Protein AF-A0A5N6UI86-F1 (afdb_monomer)

Sequence (252 aa):
MSVTIHSKGIGIGRLIPRVIYYETEDSNVANKACTFNWPGIDCKFNFFLYELYNFHVELEVYGPKSWKIATREYSRSFTRAQCSMSRVLMENIHFNLECLKEQGPRVQFMTSPRELKYTIGGNRYRTRVEGAAIVGPRAQYLPIISFTGTWNEFLMETYCTMLGQLTRNLSILQTGFEDQEVFIVGFHRPYLHITHRYFPEGLITRAFSLKFTPGYNLCFKEDWLEVICVLSRLLRYIISGKVKVGAVQVNM

pLDDT: mean 73.05, std 16.67, range [31.28, 93.56]

Nearest PDB structures (foldseek):
  6zb4-assembly1_A  TM=5.845E-01  e=7.276E+00  Severe acute respiratory syndrome coronavirus 2
  8h16-assembly1_A  TM=2.947E-01  e=3.576E+00  Severe acute respiratory syndrome coronavirus

Solvent-accessible surface area (backbone atoms only — not comparable to full-atom values): 14364 Å² total; per-residue (Å²): 138,89,75,66,76,47,79,46,74,46,67,63,87,79,70,54,74,84,70,91,64,90,66,52,88,64,53,62,45,61,46,73,78,70,45,74,58,63,82,54,100,39,74,67,53,54,47,39,54,51,51,53,51,51,50,51,54,51,53,64,74,53,42,89,72,50,68,83,67,60,54,75,73,72,49,42,62,57,26,49,49,50,20,46,42,53,39,49,53,53,48,54,50,56,67,68,49,71,93,56,79,87,83,36,52,66,73,44,72,41,65,66,69,43,80,31,63,34,70,59,96,88,44,80,47,76,31,78,39,43,15,28,36,27,36,73,59,82,89,73,65,29,62,64,30,41,24,40,49,61,47,88,72,30,72,60,53,53,48,42,44,45,47,17,46,48,43,52,25,52,71,64,52,81,57,75,68,63,55,36,48,43,38,39,40,36,35,46,81,77,21,41,35,50,34,53,46,81,37,55,52,91,52,88,63,91,69,48,73,50,42,30,42,84,50,28,42,68,89,39,70,67,38,35,55,52,50,53,35,51,52,47,46,49,50,52,31,51,36,67,51,80,41,46,29,37,44,49,63,73,54,104

Radius of gyration: 17.88 Å; Cα contacts (8 Å, |Δi|>4): 404; chains: 1; bounding box: 41×45×45 Å

Foldseek 3Di:
DDADEAEDADDLPVFFDFDDDPDDVCVLQVNPVLCPQPPPPDPLVVVLVVLLVVLLVVLVVCDPPNVVPDDPVNCVVVFLSFLSSVQSLLVVLLVSPVPQVPQFFDKDKDQPKDKQWADDPNDIDIAIFRIATAGDDPVLGQGPETETEECPVHSVNVVRVQRSNQRSLQVLQVDHQAKAKYWYWTDHRQWIKIWIDIDHGPDPDSHYYIYMHPTARCVDPVSVSVVSSSSSSVSVSNRVLVHRGSRRVVRD

Mean predicted aligned error: 10.69 Å

Structure (mmCIF, N/CA/C/O backbone):
data_AF-A0A5N6UI86-F1
#
_entry.id   AF-A0A5N6UI86-F1
#
loop_
_atom_site.group_PDB
_atom_site.id
_atom_site.type_symbol
_atom_site.label_atom_id
_atom_site.label_alt_id
_atom_site.label_comp_id
_atom_site.label_asym_id
_atom_site.label_entity_id
_atom_site.label_seq_id
_atom_site.pdbx_PDB_ins_code
_atom_site.Cartn_x
_atom_site.Cartn_y
_atom_site.Cartn_z
_atom_site.occupancy
_atom_site.B_iso_or_equiv
_atom_site.auth_seq_id
_atom_site.auth_comp_id
_atom_site.auth_asym_id
_atom_site.auth_atom_id
_atom_site.pdbx_PDB_model_num
ATOM 1 N N . MET A 1 1 ? -2.421 -22.206 14.949 1.00 32.72 1 MET A N 1
ATOM 2 C CA . MET A 1 1 ? -3.561 -21.711 14.143 1.00 32.72 1 MET A CA 1
ATOM 3 C C . MET A 1 1 ? -3.102 -21.608 12.698 1.00 32.72 1 MET A C 1
ATOM 5 O O . MET A 1 1 ? -2.090 -20.961 12.468 1.00 32.72 1 MET A O 1
ATOM 9 N N . SER A 1 2 ? -3.784 -22.257 11.753 1.00 31.28 2 SER A N 1
ATOM 10 C CA . SER A 1 2 ? -3.493 -22.159 10.315 1.00 31.28 2 SER A CA 1
ATOM 11 C C . SER A 1 2 ? -4.413 -21.121 9.669 1.00 31.28 2 SER A C 1
ATOM 13 O O . SER A 1 2 ? -5.633 -21.230 9.779 1.00 31.28 2 SER A O 1
ATOM 15 N N . VAL A 1 3 ? -3.839 -20.110 9.016 1.00 41.28 3 VAL A N 1
ATOM 16 C CA . VAL A 1 3 ? -4.579 -19.137 8.199 1.00 41.28 3 VAL A CA 1
ATOM 17 C C . VAL A 1 3 ? -4.431 -19.558 6.743 1.00 41.28 3 VAL A C 1
ATOM 19 O O . VAL A 1 3 ? -3.315 -19.609 6.232 1.00 41.28 3 VAL A O 1
ATOM 22 N N . THR A 1 4 ? -5.544 -19.854 6.076 1.00 40.81 4 THR A N 1
ATOM 23 C CA . THR A 1 4 ? -5.554 -20.123 4.634 1.00 40.81 4 THR A CA 1
ATOM 24 C C . THR A 1 4 ? -5.784 -18.809 3.898 1.00 40.81 4 THR A C 1
ATOM 26 O O . THR A 1 4 ? -6.828 -18.176 4.069 1.00 40.81 4 THR A O 1
ATOM 29 N N . ILE A 1 5 ? -4.802 -18.380 3.104 1.00 47.59 5 ILE A N 1
ATOM 30 C CA . ILE A 1 5 ? -4.889 -17.163 2.293 1.00 47.59 5 ILE A CA 1
ATOM 31 C C . ILE A 1 5 ? -5.189 -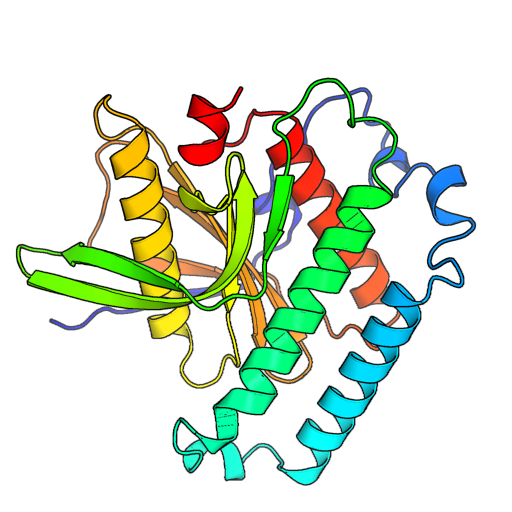17.569 0.853 1.00 47.59 5 ILE A C 1
ATOM 33 O O . ILE A 1 5 ? -4.383 -18.239 0.213 1.00 47.59 5 ILE A O 1
ATOM 37 N N . HIS A 1 6 ? -6.341 -17.142 0.339 1.00 46.31 6 HIS A N 1
ATOM 38 C CA . HIS A 1 6 ? -6.690 -17.306 -1.072 1.00 46.31 6 HIS A CA 1
ATOM 39 C C . HIS A 1 6 ? -6.430 -15.996 -1.815 1.00 46.31 6 HIS A C 1
ATOM 41 O O . HIS A 1 6 ? -6.915 -14.944 -1.392 1.00 46.31 6 HIS A O 1
ATOM 47 N N . SER A 1 7 ? -5.680 -16.054 -2.915 1.00 46.62 7 SER A N 1
ATOM 48 C CA . SER A 1 7 ? -5.452 -14.922 -3.813 1.00 46.62 7 SER A CA 1
ATOM 49 C C . SER A 1 7 ? -6.312 -15.056 -5.071 1.00 46.62 7 SER A C 1
ATOM 51 O O . SER A 1 7 ? -6.457 -16.141 -5.633 1.00 46.62 7 SER A O 1
ATOM 53 N N . LYS A 1 8 ? -6.907 -13.948 -5.523 1.00 51.88 8 LYS A N 1
ATOM 54 C CA . LYS A 1 8 ? -7.588 -13.873 -6.824 1.00 51.88 8 LYS A CA 1
ATOM 55 C C . LYS A 1 8 ? -7.260 -12.545 -7.500 1.00 51.88 8 LYS A C 1
ATOM 57 O O . LYS A 1 8 ? -7.435 -11.491 -6.886 1.00 51.88 8 LYS A O 1
ATOM 62 N N . GLY A 1 9 ? -6.809 -12.607 -8.752 1.00 52.59 9 GLY A N 1
ATOM 63 C CA . GLY A 1 9 ? -6.659 -11.433 -9.612 1.00 52.59 9 GLY A CA 1
ATOM 64 C C . GLY A 1 9 ? -8.032 -10.893 -10.009 1.00 52.59 9 GLY A C 1
ATOM 65 O O . GLY A 1 9 ? -8.904 -11.663 -10.422 1.00 52.59 9 GLY A O 1
ATOM 66 N N . ILE A 1 10 ? -8.263 -9.593 -9.831 1.00 57.84 10 ILE A N 1
ATOM 67 C CA . ILE A 1 10 ? -9.536 -8.943 -10.166 1.00 57.84 10 ILE A CA 1
ATOM 68 C C . ILE A 1 10 ? -9.265 -7.663 -10.955 1.00 57.84 10 ILE A C 1
ATOM 70 O O . ILE A 1 10 ? -8.345 -6.913 -10.641 1.00 57.84 10 ILE A O 1
ATOM 74 N N . GLY A 1 11 ? -10.099 -7.408 -11.969 1.00 51.53 11 GLY A N 1
ATOM 75 C CA . GLY A 1 11 ? -10.066 -6.171 -12.743 1.00 51.53 11 GLY A CA 1
ATOM 76 C C . GLY A 1 11 ? -10.342 -4.930 -11.885 1.00 51.53 11 GLY A C 1
ATOM 77 O O . GLY A 1 11 ? -11.241 -4.907 -11.041 1.00 51.53 11 GLY A O 1
ATOM 78 N N . ILE A 1 12 ? -9.577 -3.876 -12.145 1.00 53.56 12 ILE A N 1
ATOM 79 C CA . ILE A 1 12 ? -9.478 -2.638 -11.353 1.00 53.56 12 ILE A CA 1
ATOM 80 C C . ILE A 1 12 ? -10.809 -1.927 -11.152 1.00 53.56 12 ILE A C 1
ATOM 82 O O . ILE A 1 12 ? -11.058 -1.374 -10.082 1.00 53.56 12 ILE A O 1
ATOM 86 N N . GLY A 1 13 ? -11.685 -1.962 -12.161 1.00 52.00 13 GLY A N 1
ATOM 87 C CA . GLY A 1 13 ? -13.006 -1.331 -12.106 1.00 52.00 13 GLY A CA 1
ATOM 88 C C . GLY A 1 13 ? -13.889 -1.836 -10.959 1.00 52.00 13 GLY A C 1
ATOM 89 O O . GLY A 1 13 ? -14.858 -1.169 -10.618 1.00 52.00 13 GLY A O 1
ATOM 90 N N . ARG A 1 14 ? -13.541 -2.977 -10.346 1.00 58.34 14 ARG A N 1
ATOM 91 C CA . ARG A 1 14 ? -14.214 -3.539 -9.166 1.00 58.34 14 ARG A CA 1
ATOM 92 C C . ARG A 1 14 ? -13.487 -3.287 -7.836 1.00 58.34 14 ARG A C 1
ATOM 94 O O . ARG A 1 14 ? -14.045 -3.642 -6.804 1.00 58.34 14 ARG A O 1
ATOM 101 N N . LEU A 1 15 ? -12.260 -2.754 -7.845 1.00 60.59 15 LEU A N 1
ATOM 102 C CA . LEU A 1 15 ? -11.424 -2.579 -6.643 1.00 60.59 15 LEU A CA 1
ATOM 103 C C . LEU A 1 15 ? -11.518 -1.171 -6.044 1.00 60.59 15 LEU A C 1
ATOM 105 O O . LEU A 1 15 ? -11.462 -1.037 -4.830 1.00 60.59 15 LEU A O 1
ATOM 109 N N . ILE A 1 16 ? -11.657 -0.129 -6.871 1.00 65.56 16 ILE A N 1
ATOM 110 C CA . ILE A 1 16 ? -11.719 1.267 -6.406 1.00 65.56 16 ILE A CA 1
ATOM 111 C C . ILE A 1 16 ? -13.006 1.920 -6.933 1.00 65.56 16 ILE A C 1
ATOM 113 O O . ILE A 1 16 ? -13.168 2.013 -8.161 1.00 65.56 16 ILE A O 1
ATOM 117 N N . PRO A 1 17 ? -13.910 2.379 -6.042 1.00 59.44 17 PRO A N 1
ATOM 118 C CA . PRO A 1 17 ? -15.123 3.094 -6.433 1.00 59.44 17 PRO A CA 1
ATOM 119 C C . PRO A 1 17 ? -14.820 4.312 -7.316 1.00 59.44 17 PRO A C 1
ATOM 121 O O . PRO A 1 17 ? -13.815 4.996 -7.130 1.00 59.44 17 PRO A O 1
ATOM 124 N N . ARG A 1 18 ? -15.696 4.597 -8.289 1.00 61.59 18 ARG A N 1
ATOM 125 C CA . ARG A 1 18 ? -15.644 5.858 -9.046 1.00 61.59 18 ARG A CA 1
ATOM 126 C C . ARG A 1 18 ? -16.204 6.976 -8.172 1.00 61.59 18 ARG A C 1
ATOM 128 O O . ARG A 1 18 ? -17.298 6.834 -7.626 1.00 61.59 18 ARG A O 1
ATOM 135 N N . VAL A 1 19 ? -15.465 8.073 -8.026 1.00 51.69 19 VAL A N 1
ATOM 136 C CA . VAL A 1 19 ? -15.970 9.252 -7.320 1.00 51.69 19 VAL A CA 1
ATOM 137 C C . VAL A 1 19 ? -16.610 10.167 -8.341 1.00 51.69 19 VAL A C 1
ATOM 139 O O . VAL A 1 19 ? -15.926 10.773 -9.153 1.00 51.69 19 VAL A O 1
ATOM 142 N N . ILE A 1 20 ? -17.932 10.290 -8.272 1.00 44.09 20 ILE A N 1
ATOM 143 C CA . ILE A 1 20 ? -18.692 11.181 -9.145 1.00 44.09 20 ILE A CA 1
ATOM 144 C C . ILE A 1 20 ? -18.324 12.635 -8.810 1.00 44.09 20 ILE A C 1
ATOM 146 O O . ILE A 1 20 ? -18.864 13.215 -7.870 1.00 44.09 20 ILE A O 1
ATOM 150 N N . TYR A 1 21 ? -17.404 13.205 -9.580 1.00 44.62 21 TYR A N 1
ATOM 151 C CA . TYR A 1 21 ? -17.277 14.640 -9.825 1.00 44.62 21 TYR A CA 1
ATOM 152 C C . TYR A 1 21 ? -17.166 14.797 -11.335 1.00 44.62 21 TYR A C 1
ATOM 154 O O . TYR A 1 21 ? -16.114 14.487 -11.880 1.00 44.62 21 TYR A O 1
ATOM 162 N N . TYR A 1 22 ? -18.265 15.189 -11.994 1.00 40.22 22 TYR A N 1
ATOM 163 C CA . TYR A 1 22 ? -18.347 15.455 -13.440 1.00 40.22 22 TYR A CA 1
ATOM 164 C C . TYR A 1 22 ? -17.418 14.572 -14.295 1.00 40.22 22 TYR A C 1
ATOM 166 O O . TYR A 1 22 ? -16.621 15.066 -15.091 1.00 40.22 22 TYR A O 1
ATOM 174 N N . GLU A 1 23 ? -17.474 13.252 -14.086 1.00 38.72 23 GLU A N 1
ATOM 175 C CA . GLU A 1 23 ? -16.658 12.311 -14.844 1.00 38.72 23 GLU A CA 1
ATOM 176 C C . GLU A 1 23 ? -17.317 12.084 -16.210 1.00 38.72 23 GLU A C 1
ATOM 178 O O . GLU A 1 23 ? -18.136 11.183 -16.374 1.00 38.72 23 GLU A O 1
ATOM 183 N N . THR A 1 24 ? -16.988 12.912 -17.203 1.00 40.00 24 THR A N 1
ATOM 18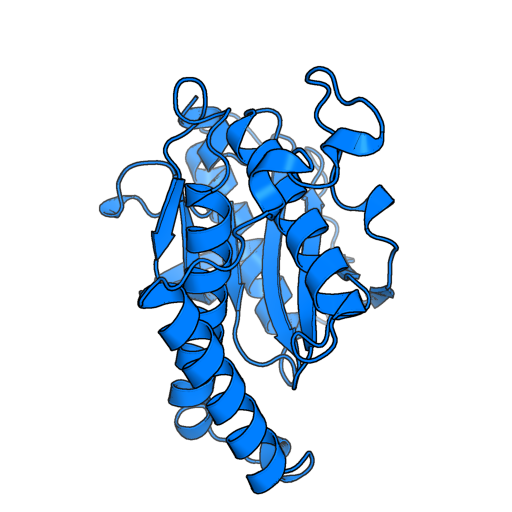4 C CA . THR A 1 24 ? -17.068 12.470 -18.602 1.00 40.00 24 THR A CA 1
ATOM 185 C C . THR A 1 24 ? -16.102 11.300 -18.784 1.00 40.00 24 THR A C 1
ATOM 187 O O . THR A 1 24 ? -15.090 11.222 -18.096 1.00 40.00 24 THR A O 1
ATOM 190 N N . GLU A 1 25 ? -16.385 10.353 -19.681 1.00 41.47 25 GLU A N 1
ATOM 191 C CA . GLU A 1 25 ? -15.549 9.149 -19.854 1.00 41.47 25 GLU A CA 1
ATOM 192 C C . GLU A 1 25 ? -14.058 9.464 -20.127 1.00 41.47 25 GLU A C 1
ATOM 194 O O . GLU A 1 25 ? -13.192 8.663 -19.769 1.00 41.47 25 GLU A O 1
ATOM 199 N N . ASP A 1 26 ? -13.760 10.675 -20.618 1.00 39.34 26 ASP A N 1
ATOM 200 C CA . ASP A 1 26 ? -12.426 11.267 -20.806 1.00 39.34 26 ASP A CA 1
ATOM 201 C C . ASP A 1 26 ? -11.726 11.786 -19.521 1.00 39.34 26 ASP A C 1
ATOM 203 O O . ASP A 1 26 ? -10.554 12.157 -19.578 1.00 39.34 26 ASP A O 1
ATOM 207 N N . SER A 1 27 ? -12.380 11.814 -18.352 1.00 42.22 27 SER A N 1
ATOM 208 C CA . SER A 1 27 ? -11.804 12.294 -17.076 1.00 42.22 27 SER A CA 1
ATOM 209 C C . SER A 1 27 ? -11.029 11.222 -16.285 1.00 42.22 27 SER A C 1
ATOM 211 O O . SER A 1 27 ? -10.404 11.524 -15.255 1.00 42.22 27 SER A O 1
ATOM 213 N N . ASN A 1 28 ? -11.104 9.964 -16.746 1.00 40.50 28 ASN A N 1
ATOM 214 C CA . ASN A 1 28 ? -10.388 8.808 -16.192 1.00 40.50 28 ASN A CA 1
ATOM 215 C C . ASN A 1 28 ? -8.903 8.805 -16.563 1.00 40.50 28 ASN A C 1
ATOM 217 O O . ASN A 1 28 ? -8.081 8.255 -15.833 1.00 40.50 28 ASN A O 1
ATOM 221 N N . VAL A 1 29 ? -8.576 9.446 -17.680 1.00 40.59 29 VAL A N 1
ATOM 222 C CA . VAL A 1 29 ? -7.248 9.985 -17.937 1.00 40.59 29 VAL A CA 1
ATOM 223 C C . VAL A 1 29 ? -7.233 11.313 -17.186 1.00 40.59 29 VAL A C 1
ATOM 225 O O . VAL A 1 29 ? -8.236 12.028 -17.202 1.00 40.59 29 VAL A O 1
ATOM 228 N N . ALA A 1 30 ? -6.154 11.667 -16.480 1.00 38.34 30 ALA A N 1
ATOM 229 C CA . ALA A 1 30 ? -5.969 13.074 -16.118 1.00 38.34 30 ALA A CA 1
ATOM 230 C C . ALA A 1 30 ? -6.337 13.890 -17.366 1.00 38.34 30 ALA A C 1
ATOM 232 O O . ALA A 1 30 ? -5.869 13.504 -18.432 1.00 38.34 30 ALA A O 1
ATOM 233 N N . ASN A 1 31 ? -7.274 14.848 -17.250 1.00 36.06 31 ASN A N 1
ATOM 234 C CA . ASN A 1 31 ? -7.855 15.629 -18.356 1.00 36.06 31 ASN A CA 1
ATOM 235 C C . ASN A 1 31 ? -6.859 15.672 -19.521 1.00 36.06 31 ASN A C 1
ATOM 237 O O . ASN A 1 31 ? -5.726 16.002 -19.219 1.00 36.06 31 ASN A O 1
ATOM 241 N N . LYS A 1 32 ? -7.155 15.291 -20.774 1.00 38.00 32 LYS A N 1
ATOM 242 C CA . LYS A 1 32 ? -6.111 15.136 -21.830 1.00 38.00 32 LYS A CA 1
ATOM 243 C C . LYS A 1 32 ? -5.074 16.285 -21.865 1.00 38.00 32 LYS A C 1
ATOM 245 O O . LYS A 1 32 ? -3.922 16.052 -22.214 1.00 38.00 32 LYS A O 1
ATOM 250 N N . ALA A 1 33 ? -5.451 17.488 -21.420 1.00 38.41 33 ALA A N 1
ATOM 251 C CA . ALA A 1 33 ? -4.570 18.617 -21.098 1.00 38.41 33 ALA A CA 1
ATOM 252 C C . ALA A 1 33 ? -3.540 18.414 -19.940 1.00 38.41 33 ALA A C 1
ATOM 254 O O . ALA A 1 33 ? -2.399 18.835 -20.073 1.00 38.41 33 ALA A O 1
ATOM 255 N N . CYS A 1 34 ? -3.883 17.756 -18.828 1.00 40.97 34 CYS A N 1
ATOM 256 C CA . CYS A 1 34 ? -3.025 17.371 -17.692 1.00 40.97 34 CYS A CA 1
ATOM 257 C C . CYS A 1 34 ? -2.034 16.225 -17.979 1.00 40.97 34 CYS A C 1
ATOM 259 O O . CYS A 1 34 ? -1.115 16.021 -17.190 1.00 40.97 34 CYS A O 1
ATOM 261 N N . THR A 1 35 ? -2.190 15.459 -19.065 1.00 44.06 35 THR A N 1
ATOM 262 C CA . THR A 1 35 ? -1.190 14.451 -19.483 1.00 44.06 35 THR A CA 1
ATOM 263 C C . THR A 1 35 ? -0.156 14.982 -20.466 1.00 44.06 35 THR A C 1
ATOM 265 O O . THR A 1 35 ? 0.853 14.318 -20.680 1.00 44.06 35 THR A O 1
ATOM 268 N N . PHE A 1 36 ? -0.376 16.155 -21.073 1.00 41.38 36 PHE A N 1
ATOM 269 C CA . PHE A 1 36 ? 0.441 16.604 -22.208 1.00 41.38 36 PHE A CA 1
ATOM 270 C C . PHE A 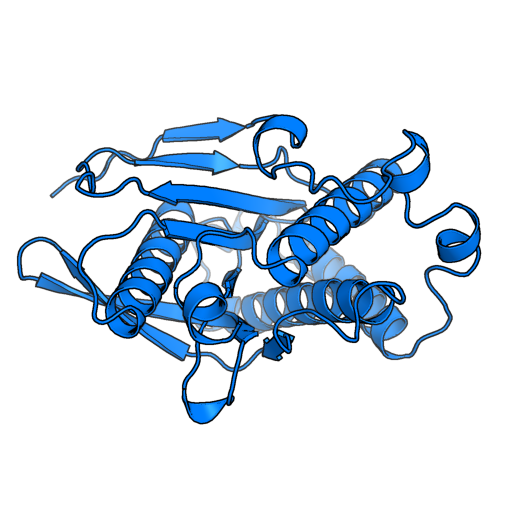1 36 ? 1.920 16.827 -21.856 1.00 41.38 36 PHE A C 1
ATOM 272 O O . PHE A 1 36 ? 2.767 16.736 -22.736 1.00 41.38 36 PHE A O 1
ATOM 279 N N . ASN A 1 37 ? 2.227 17.029 -20.570 1.00 43.47 37 ASN A N 1
ATOM 280 C CA . ASN A 1 37 ? 3.585 17.204 -20.060 1.00 43.47 37 ASN A CA 1
ATOM 281 C C . ASN A 1 37 ? 3.952 16.188 -18.968 1.00 43.47 37 ASN A C 1
ATOM 283 O O . ASN A 1 37 ? 4.863 16.462 -18.196 1.00 43.47 37 ASN A O 1
ATOM 287 N N . TRP A 1 38 ? 3.249 15.050 -18.852 1.00 49.97 38 TRP A N 1
ATOM 288 C CA . TRP A 1 38 ? 3.609 14.008 -17.885 1.00 49.97 38 TRP A CA 1
ATOM 289 C C . TRP A 1 38 ? 4.382 12.872 -18.566 1.00 49.97 38 TRP A C 1
ATOM 291 O O . TRP A 1 38 ? 3.870 12.269 -19.510 1.00 49.97 38 TRP A O 1
ATOM 301 N N . PRO A 1 39 ? 5.552 12.482 -18.041 1.00 51.00 39 PRO A N 1
ATOM 302 C CA . PRO A 1 39 ? 6.231 13.082 -16.897 1.00 51.00 39 PRO A CA 1
ATOM 303 C C . PRO A 1 39 ? 6.982 14.339 -17.328 1.00 51.00 39 PRO A C 1
ATOM 305 O O . PRO A 1 39 ? 7.679 14.332 -18.340 1.00 51.00 39 PRO A O 1
ATOM 308 N N . GLY A 1 40 ? 6.859 15.414 -16.549 1.00 53.75 40 GLY A N 1
ATOM 309 C CA . GLY A 1 40 ? 7.721 16.577 -16.728 1.00 53.75 40 GLY A CA 1
ATOM 310 C C . GLY A 1 40 ? 9.155 16.177 -16.393 1.00 53.75 40 GLY A C 1
ATOM 311 O O . GLY A 1 40 ? 9.377 15.175 -15.708 1.00 53.75 40 GLY A O 1
ATOM 312 N N . ILE A 1 41 ? 10.139 16.960 -16.837 1.00 53.09 41 ILE A N 1
ATOM 313 C CA . ILE A 1 41 ? 11.535 16.803 -16.405 1.00 53.09 41 ILE A CA 1
ATOM 314 C C . ILE A 1 41 ? 11.628 17.258 -14.934 1.00 53.09 41 ILE A C 1
ATOM 316 O O . ILE A 1 41 ? 12.120 18.337 -14.622 1.00 53.09 41 ILE A O 1
ATOM 320 N N . ASP A 1 42 ? 11.075 16.460 -14.023 1.00 63.59 42 ASP A N 1
ATOM 321 C CA . ASP A 1 42 ? 11.155 16.633 -12.576 1.00 63.59 42 ASP A CA 1
ATOM 322 C C . ASP A 1 42 ? 12.280 15.730 -12.056 1.00 63.59 42 ASP A C 1
ATOM 324 O O . ASP A 1 42 ? 12.346 14.535 -12.366 1.00 63.59 42 ASP A O 1
ATOM 328 N N . CYS A 1 43 ? 13.172 16.287 -11.238 1.00 60.38 43 CYS A N 1
ATOM 329 C CA . CYS A 1 43 ? 14.256 15.546 -10.603 1.00 60.38 43 CYS A CA 1
ATOM 330 C C . CYS A 1 43 ? 13.752 14.348 -9.778 1.00 60.38 43 CYS A C 1
ATOM 332 O O . CYS A 1 43 ? 14.423 13.317 -9.736 1.00 60.38 43 CYS A O 1
ATOM 334 N N . LYS A 1 44 ? 12.550 14.428 -9.187 1.00 65.44 44 LYS A N 1
ATOM 335 C CA . LYS A 1 44 ? 11.910 13.307 -8.483 1.00 65.44 44 LYS A CA 1
ATOM 336 C C . LYS A 1 44 ? 11.489 12.197 -9.438 1.00 65.44 44 LYS A C 1
ATOM 338 O O . LYS A 1 44 ? 11.581 11.025 -9.085 1.00 65.44 44 LYS A O 1
ATOM 343 N N . PHE A 1 45 ? 11.016 12.546 -10.630 1.00 69.12 45 PHE A N 1
ATOM 344 C CA . PHE A 1 45 ? 10.607 11.557 -11.619 1.00 69.12 45 PHE A CA 1
ATOM 345 C C . PHE A 1 45 ? 11.818 10.879 -12.270 1.00 69.12 45 PHE A C 1
ATOM 347 O O . PHE A 1 45 ? 11.841 9.658 -12.402 1.00 69.12 45 PHE A O 1
ATOM 354 N N . ASN A 1 46 ? 12.873 11.642 -12.562 1.00 70.31 46 ASN A N 1
ATOM 355 C CA . ASN A 1 46 ? 14.153 11.081 -12.997 1.00 70.31 46 ASN A CA 1
ATOM 356 C C . ASN A 1 46 ? 14.750 10.148 -11.937 1.00 70.31 46 ASN A C 1
ATOM 358 O O . ASN A 1 46 ? 15.216 9.063 -12.272 1.00 70.31 46 ASN A O 1
ATOM 362 N N . PHE A 1 47 ? 14.672 10.525 -10.656 1.00 73.12 47 PHE A N 1
ATOM 363 C CA . PHE A 1 47 ? 15.052 9.646 -9.552 1.00 73.12 47 PHE A CA 1
ATOM 364 C C . PHE A 1 47 ? 14.217 8.359 -9.537 1.00 73.12 47 PHE A C 1
ATOM 366 O O . PHE A 1 47 ? 14.774 7.278 -9.404 1.00 73.12 47 PHE A O 1
ATOM 373 N N . PHE A 1 48 ? 12.897 8.441 -9.738 1.00 79.50 48 PHE A N 1
ATOM 374 C CA . PHE A 1 48 ? 12.047 7.252 -9.835 1.00 79.50 48 PHE A CA 1
ATOM 375 C C . PHE A 1 48 ? 12.460 6.321 -10.983 1.00 79.50 48 PHE A C 1
ATOM 377 O O . PHE A 1 48 ? 12.570 5.119 -10.763 1.00 79.50 48 PHE A O 1
ATOM 384 N N . LEU A 1 49 ? 12.705 6.856 -12.184 1.00 78.75 49 LEU A N 1
ATOM 385 C CA . LEU A 1 49 ? 13.147 6.052 -13.327 1.00 78.75 49 LEU A CA 1
ATOM 386 C C . LEU A 1 49 ? 14.525 5.426 -13.091 1.00 78.75 49 LEU A C 1
ATOM 388 O O . LEU A 1 49 ? 14.733 4.270 -13.446 1.00 78.75 49 LEU A O 1
ATOM 392 N N . TYR A 1 50 ? 15.444 6.166 -12.468 1.00 77.88 50 TYR A N 1
ATOM 393 C CA . TYR A 1 50 ? 16.762 5.663 -12.087 1.00 77.88 50 TYR A CA 1
ATOM 394 C C . TYR A 1 50 ? 16.661 4.514 -11.075 1.00 77.88 50 TYR A C 1
ATOM 396 O O . TYR A 1 50 ? 17.266 3.463 -11.269 1.00 77.88 50 TYR A O 1
ATOM 404 N N . GLU A 1 51 ? 15.848 4.676 -10.029 1.00 78.88 51 GLU A N 1
ATOM 405 C CA . GLU A 1 51 ? 15.600 3.623 -9.039 1.00 78.88 51 GLU A CA 1
ATOM 406 C C . GLU A 1 51 ? 14.909 2.408 -9.666 1.00 78.88 51 GLU A C 1
ATOM 408 O O . GLU A 1 51 ? 15.305 1.279 -9.391 1.00 78.88 51 GLU A O 1
ATOM 413 N N . LEU A 1 52 ? 13.927 2.619 -10.550 1.00 79.81 52 LEU A N 1
ATOM 414 C CA . LEU A 1 52 ? 13.261 1.540 -11.280 1.00 79.81 52 LEU A CA 1
ATOM 415 C C . LEU A 1 52 ? 14.254 0.783 -12.173 1.00 79.81 52 LEU A C 1
ATOM 417 O O . LEU A 1 52 ? 14.256 -0.443 -12.186 1.00 79.81 52 LEU A O 1
ATOM 421 N N . TYR A 1 53 ? 15.130 1.491 -12.884 1.00 79.19 53 TYR A N 1
ATOM 422 C CA . TYR A 1 53 ? 16.169 0.870 -13.698 1.00 79.19 53 TYR A CA 1
ATOM 423 C C . TYR A 1 53 ? 17.135 0.033 -12.847 1.00 79.19 53 TYR A C 1
ATOM 425 O O . TYR A 1 53 ? 17.324 -1.149 -13.129 1.00 79.19 53 TYR A O 1
ATOM 433 N N . ASN A 1 54 ? 17.687 0.598 -11.767 1.00 75.88 54 ASN A N 1
ATOM 434 C CA . ASN A 1 54 ? 18.594 -0.131 -10.870 1.00 75.88 54 ASN A CA 1
ATOM 435 C C . ASN A 1 54 ? 17.919 -1.349 -10.241 1.00 75.88 54 ASN A C 1
ATOM 437 O O . ASN A 1 54 ? 18.513 -2.420 -10.159 1.00 75.88 54 ASN A O 1
ATOM 441 N N . PHE A 1 55 ? 16.654 -1.200 -9.855 1.00 74.75 55 PHE A N 1
ATOM 442 C CA . PHE A 1 55 ? 15.834 -2.284 -9.345 1.00 74.75 55 PHE A CA 1
ATOM 443 C C . PHE A 1 55 ? 15.735 -3.442 -10.345 1.00 74.75 55 PHE A C 1
ATOM 445 O O . PHE A 1 55 ? 15.913 -4.597 -9.965 1.00 74.75 55 PHE A O 1
ATOM 452 N N . HIS A 1 56 ? 15.507 -3.150 -11.626 1.00 74.38 56 HIS A N 1
ATOM 453 C CA . HIS A 1 56 ? 15.483 -4.163 -12.681 1.00 74.38 56 HIS A CA 1
ATOM 454 C C . HIS A 1 56 ? 16.851 -4.815 -12.919 1.00 74.38 56 HIS A C 1
ATOM 456 O O . HIS A 1 56 ? 16.919 -6.037 -13.043 1.00 74.38 56 HIS A O 1
ATOM 462 N N . VAL A 1 57 ? 17.937 -4.040 -12.915 1.00 74.25 57 VAL A N 1
ATOM 463 C CA . VAL A 1 57 ? 19.299 -4.589 -13.025 1.00 74.25 57 VAL A CA 1
ATOM 464 C C . VAL A 1 57 ? 19.590 -5.549 -11.867 1.00 74.25 57 VAL A C 1
ATOM 466 O O . VAL A 1 57 ? 20.062 -6.663 -12.085 1.00 74.25 57 VAL A O 1
ATOM 469 N N . GLU A 1 58 ? 19.248 -5.172 -10.632 1.00 71.12 58 GLU A N 1
ATOM 470 C CA . GLU A 1 58 ? 19.393 -6.055 -9.470 1.00 71.12 58 GLU A CA 1
ATOM 471 C C . GLU A 1 58 ? 18.530 -7.323 -9.606 1.00 71.12 58 GLU A C 1
ATOM 473 O O . GLU A 1 58 ? 18.996 -8.426 -9.311 1.00 71.12 58 GLU A O 1
ATOM 478 N N . LEU A 1 59 ? 17.296 -7.206 -10.109 1.00 70.19 59 LEU A N 1
ATOM 479 C CA . LEU A 1 59 ? 16.423 -8.358 -10.364 1.00 70.19 59 LEU A CA 1
ATOM 480 C C . LEU A 1 59 ? 17.042 -9.379 -11.331 1.00 70.19 59 LEU A C 1
ATOM 482 O O . LEU A 1 59 ? 16.898 -10.588 -11.118 1.00 70.19 59 LEU A O 1
ATOM 486 N N . GLU A 1 60 ? 17.711 -8.909 -12.382 1.00 70.38 60 GLU A N 1
ATOM 487 C CA . GLU A 1 60 ? 18.362 -9.759 -13.382 1.00 70.38 60 GLU A CA 1
ATOM 488 C C . GLU A 1 60 ? 19.626 -10.431 -12.837 1.00 70.38 60 GLU A C 1
ATOM 490 O O . GLU A 1 60 ? 19.816 -11.631 -13.041 1.00 70.38 60 GLU A O 1
ATOM 495 N N . VAL A 1 61 ? 20.448 -9.691 -12.084 1.00 66.62 61 VAL A N 1
ATOM 496 C CA . VAL A 1 61 ? 21.705 -10.191 -11.503 1.00 66.62 61 VAL A CA 1
ATOM 497 C C . VAL A 1 61 ? 21.458 -11.288 -10.466 1.00 66.62 61 VAL A C 1
ATOM 499 O O . VAL A 1 61 ? 22.158 -12.302 -10.452 1.00 66.62 61 VAL A O 1
ATOM 502 N N . TYR A 1 62 ? 20.458 -11.118 -9.597 1.00 60.41 62 TYR A N 1
ATOM 503 C CA . TYR A 1 62 ? 20.216 -12.065 -8.507 1.00 60.41 62 TYR A CA 1
ATOM 504 C C . TYR A 1 62 ? 19.340 -13.255 -8.924 1.00 60.41 62 TYR A C 1
ATOM 506 O O . TYR A 1 62 ? 19.442 -14.331 -8.327 1.00 60.41 62 TYR A O 1
ATOM 514 N N . GLY A 1 63 ? 18.525 -13.125 -9.971 1.00 53.69 63 GLY A N 1
ATOM 515 C CA . GLY A 1 63 ? 17.702 -14.202 -10.516 1.00 53.69 63 GLY A CA 1
ATOM 516 C C . GLY A 1 63 ? 16.652 -14.792 -9.543 1.00 53.69 63 GLY A C 1
ATOM 517 O O . GLY A 1 63 ? 16.688 -14.602 -8.327 1.00 53.69 63 GLY A O 1
ATOM 518 N N . PRO A 1 64 ? 15.687 -15.596 -10.033 1.00 52.16 64 PRO A N 1
ATOM 519 C CA . PRO A 1 64 ? 14.587 -16.118 -9.209 1.00 52.16 64 PRO A CA 1
ATOM 520 C C . PRO A 1 64 ? 15.006 -17.063 -8.069 1.00 52.16 64 PRO A C 1
ATOM 522 O O . PRO A 1 64 ? 14.206 -17.311 -7.167 1.00 52.16 64 PRO A O 1
ATOM 525 N N . LYS A 1 65 ? 16.210 -17.651 -8.148 1.00 45.50 65 LYS A N 1
ATOM 526 C CA . LYS A 1 65 ? 16.672 -18.749 -7.280 1.00 45.50 65 LYS A CA 1
ATOM 527 C C . LYS A 1 65 ? 17.405 -18.275 -6.018 1.00 45.50 65 LYS A C 1
ATOM 529 O O . LYS A 1 65 ? 17.346 -18.979 -5.014 1.00 45.50 65 LYS A O 1
ATOM 534 N N . SER A 1 66 ? 18.041 -17.102 -6.035 1.00 48.25 66 SER A N 1
ATOM 535 C CA . SER A 1 66 ? 18.763 -16.555 -4.870 1.00 48.25 66 SER A CA 1
ATOM 536 C C . SER A 1 66 ? 17.823 -16.010 -3.785 1.00 48.25 66 SER A C 1
ATOM 538 O O . SER A 1 66 ? 18.181 -15.975 -2.609 1.00 48.25 66 SER A O 1
ATOM 540 N N . TRP A 1 67 ? 16.576 -15.685 -4.143 1.00 47.94 67 TRP A N 1
ATOM 541 C CA . TRP A 1 67 ? 15.567 -15.182 -3.205 1.00 47.94 67 TRP A CA 1
ATOM 542 C C . TRP A 1 67 ? 15.140 -16.168 -2.120 1.00 47.94 67 TRP A C 1
ATOM 544 O O . TRP A 1 67 ? 14.587 -15.738 -1.115 1.00 47.94 67 TRP A O 1
ATOM 554 N N . LYS A 1 68 ? 15.390 -17.473 -2.290 1.00 45.50 68 LYS A N 1
ATOM 555 C CA . LYS A 1 68 ? 15.128 -18.467 -1.235 1.00 45.50 68 LYS A CA 1
ATOM 556 C C . LYS A 1 68 ? 16.135 -18.394 -0.078 1.00 45.50 68 LYS A C 1
ATOM 558 O O . LYS A 1 68 ? 15.902 -19.031 0.942 1.00 45.50 68 LYS A O 1
ATOM 563 N N . ILE A 1 69 ? 17.248 -17.673 -0.249 1.00 40.88 69 ILE A N 1
ATOM 564 C CA . ILE A 1 69 ? 18.398 -17.673 0.673 1.00 40.88 69 ILE A CA 1
ATOM 565 C C . ILE A 1 69 ? 18.602 -16.298 1.338 1.00 40.88 69 ILE A C 1
ATOM 567 O O . ILE A 1 69 ? 19.390 -16.178 2.272 1.00 40.88 69 ILE A O 1
ATOM 571 N N . ALA A 1 70 ? 17.888 -15.252 0.911 1.00 41.16 70 ALA A N 1
ATOM 572 C CA . ALA A 1 70 ? 18.123 -13.902 1.410 1.00 41.16 70 ALA A CA 1
ATOM 573 C C . ALA A 1 70 ? 17.705 -13.760 2.885 1.00 41.16 70 ALA A C 1
ATOM 575 O O . ALA A 1 70 ? 16.537 -13.569 3.214 1.00 41.16 70 ALA A O 1
ATOM 576 N N . THR A 1 71 ? 18.686 -13.790 3.786 1.00 49.38 71 THR A N 1
ATOM 577 C CA . THR A 1 71 ? 18.557 -13.237 5.133 1.00 49.38 71 THR A CA 1
ATOM 578 C C . THR A 1 71 ? 18.018 -11.806 5.041 1.00 49.38 71 THR A C 1
ATOM 580 O O . THR A 1 71 ? 18.418 -11.020 4.181 1.00 49.38 71 THR A O 1
ATOM 583 N N . ARG A 1 72 ? 17.108 -11.455 5.957 1.00 50.91 72 ARG A N 1
ATOM 584 C CA . ARG A 1 72 ? 16.361 -10.181 6.028 1.00 50.91 72 ARG A CA 1
ATOM 585 C C . ARG A 1 72 ? 17.220 -8.904 5.950 1.00 50.91 72 ARG A C 1
ATOM 587 O O . ARG A 1 72 ? 16.696 -7.814 5.738 1.00 50.91 72 ARG A O 1
ATOM 594 N N . GLU A 1 73 ? 18.530 -9.015 6.163 1.00 49.16 73 GLU A N 1
ATOM 595 C CA . GLU A 1 73 ? 19.494 -7.923 6.009 1.00 49.16 73 GLU A CA 1
ATOM 596 C C . GLU A 1 73 ? 19.842 -7.621 4.548 1.00 49.16 73 GLU A C 1
ATOM 598 O O . GLU A 1 73 ? 19.908 -6.445 4.194 1.00 49.16 73 GLU A O 1
ATOM 603 N N . TYR A 1 74 ? 19.974 -8.635 3.686 1.00 50.28 74 TYR A N 1
ATOM 604 C CA . TYR A 1 74 ? 20.296 -8.443 2.266 1.00 50.28 74 TYR A CA 1
ATOM 605 C C . TYR A 1 74 ? 19.084 -7.927 1.475 1.00 50.28 74 TYR A C 1
ATOM 607 O O . TYR A 1 74 ? 19.214 -7.079 0.597 1.00 50.28 74 TYR A O 1
ATOM 615 N N . SER A 1 75 ? 17.870 -8.344 1.856 1.00 63.28 75 SER A N 1
ATOM 616 C CA . SER A 1 75 ? 16.621 -7.836 1.268 1.00 63.28 75 SER A CA 1
ATOM 617 C C . SER A 1 75 ? 16.238 -6.431 1.753 1.00 63.28 75 SER A C 1
ATOM 619 O O . SER A 1 75 ? 15.289 -5.837 1.233 1.00 63.28 75 SER A O 1
ATOM 621 N N . ARG A 1 76 ? 16.955 -5.865 2.735 1.00 68.62 76 ARG A N 1
ATOM 622 C CA . ARG A 1 76 ? 16.601 -4.587 3.373 1.00 68.62 76 ARG A CA 1
ATOM 623 C C . ARG A 1 76 ? 16.813 -3.388 2.459 1.00 68.62 76 ARG A C 1
ATOM 625 O O . ARG A 1 76 ? 15.958 -2.506 2.422 1.00 68.62 76 ARG A O 1
ATOM 632 N N . SER A 1 77 ? 17.939 -3.342 1.748 1.00 69.38 77 SER A N 1
ATOM 633 C CA . SER A 1 77 ? 18.240 -2.270 0.789 1.00 69.38 77 SER A CA 1
ATOM 634 C C . SER A 1 77 ? 17.226 -2.281 -0.351 1.00 69.38 77 SER A C 1
ATOM 636 O O . SER A 1 77 ? 16.602 -1.264 -0.637 1.00 69.38 77 SER A O 1
ATOM 638 N N . PHE A 1 78 ? 16.950 -3.471 -0.876 1.00 72.62 78 PHE A N 1
ATOM 639 C CA . PHE A 1 78 ? 15.970 -3.697 -1.930 1.00 72.62 78 PHE A CA 1
ATOM 640 C C . PHE A 1 78 ? 14.543 -3.303 -1.515 1.00 72.62 78 PHE A C 1
ATOM 642 O O . PHE A 1 78 ? 13.844 -2.567 -2.206 1.00 72.62 78 PHE A O 1
ATOM 649 N N . THR A 1 79 ? 14.127 -3.711 -0.317 1.00 76.62 79 THR A N 1
ATOM 650 C CA . THR A 1 79 ? 12.831 -3.345 0.269 1.00 76.62 79 THR A CA 1
ATOM 651 C C . THR A 1 79 ? 12.694 -1.829 0.468 1.00 76.62 79 THR A C 1
ATOM 653 O O . THR A 1 79 ? 11.628 -1.255 0.235 1.00 76.62 79 THR A O 1
ATOM 656 N N . ARG A 1 80 ? 13.778 -1.148 0.863 1.00 78.06 80 ARG A N 1
ATOM 657 C CA . ARG A 1 80 ? 13.810 0.319 0.969 1.00 78.06 80 ARG A CA 1
ATOM 658 C C . ARG A 1 80 ? 13.727 1.008 -0.391 1.00 78.06 80 ARG A C 1
ATOM 660 O O . ARG A 1 80 ? 13.048 2.032 -0.478 1.00 78.06 80 ARG A O 1
ATOM 667 N N . ALA A 1 81 ? 14.377 0.467 -1.422 1.00 79.12 81 ALA A N 1
ATOM 668 C CA . ALA A 1 81 ? 14.295 0.985 -2.787 1.00 79.12 81 ALA A CA 1
ATOM 669 C C . ALA A 1 81 ? 12.854 0.893 -3.310 1.00 79.12 81 ALA A C 1
ATOM 671 O O . ALA A 1 81 ? 12.264 1.906 -3.677 1.00 79.12 81 ALA A O 1
ATOM 672 N N . GLN A 1 82 ? 12.212 -0.272 -3.180 1.00 82.31 82 GLN A N 1
ATOM 673 C CA . GLN A 1 82 ? 10.803 -0.465 -3.550 1.00 82.31 82 GLN A CA 1
ATOM 674 C C . GLN A 1 82 ? 9.845 0.474 -2.809 1.00 82.31 82 GLN A C 1
ATOM 676 O O . GLN A 1 82 ? 8.912 1.027 -3.400 1.00 82.31 82 GLN A O 1
ATOM 681 N N . CYS A 1 83 ? 10.064 0.669 -1.506 1.00 85.62 83 CYS A N 1
ATOM 682 C CA . CYS A 1 83 ? 9.281 1.610 -0.714 1.00 85.62 83 CYS A CA 1
ATOM 683 C C . CYS A 1 83 ? 9.488 3.055 -1.199 1.00 85.62 83 CYS A C 1
ATOM 685 O O . CYS A 1 83 ? 8.524 3.803 -1.361 1.00 85.62 83 CYS A O 1
ATOM 687 N N . SER A 1 84 ? 10.735 3.438 -1.488 1.00 84.56 84 SER A N 1
ATOM 688 C CA . SER A 1 84 ? 11.076 4.759 -2.024 1.00 84.56 84 SER A CA 1
ATOM 689 C C . SER A 1 84 ? 10.454 4.998 -3.394 1.00 84.56 84 SER A C 1
ATOM 691 O O . SER A 1 84 ? 9.849 6.048 -3.595 1.00 84.56 84 SER A O 1
ATOM 693 N N . MET A 1 85 ? 10.512 4.015 -4.291 1.00 86.94 85 MET A N 1
ATOM 694 C CA . MET A 1 85 ? 9.847 4.050 -5.592 1.00 86.94 85 MET A CA 1
ATOM 695 C C . MET A 1 85 ? 8.333 4.210 -5.441 1.00 86.94 85 MET A C 1
ATOM 697 O O . MET A 1 85 ? 7.751 5.103 -6.051 1.00 86.94 85 MET A O 1
ATOM 701 N N . SER A 1 86 ? 7.704 3.406 -4.576 1.00 89.44 86 SER A N 1
ATOM 702 C CA . SER A 1 86 ? 6.262 3.492 -4.299 1.00 89.44 86 SER A CA 1
ATOM 703 C C . SER A 1 86 ? 5.881 4.873 -3.764 1.00 89.44 86 SER A C 1
ATOM 705 O O . SER A 1 86 ? 4.911 5.472 -4.224 1.00 89.44 86 SER A O 1
ATOM 707 N N . ARG A 1 87 ? 6.680 5.419 -2.836 1.00 90.50 87 ARG A N 1
ATOM 708 C CA . ARG A 1 87 ? 6.489 6.767 -2.291 1.00 90.50 87 ARG A CA 1
ATOM 709 C C . ARG A 1 87 ? 6.571 7.820 -3.388 1.00 90.50 87 ARG A C 1
ATOM 711 O O . ARG A 1 87 ? 5.651 8.618 -3.503 1.00 90.50 87 ARG A O 1
ATOM 718 N N . VAL A 1 88 ? 7.653 7.834 -4.165 1.00 88.50 88 VAL A N 1
ATOM 719 C CA . VAL A 1 88 ? 7.888 8.854 -5.197 1.00 88.50 88 VAL A CA 1
ATOM 720 C C . VAL A 1 88 ? 6.811 8.790 -6.276 1.00 88.50 88 VAL A C 1
ATOM 722 O O . VAL A 1 88 ? 6.294 9.831 -6.668 1.00 88.50 88 VAL A O 1
ATOM 725 N N . LEU A 1 89 ? 6.416 7.587 -6.701 1.00 89.56 89 LEU A N 1
ATOM 726 C CA . LEU A 1 89 ? 5.326 7.394 -7.653 1.00 89.56 89 LEU A CA 1
ATOM 727 C C . LEU A 1 89 ? 4.015 7.993 -7.126 1.00 89.56 89 LEU A C 1
ATOM 729 O O . LEU A 1 89 ? 3.414 8.839 -7.782 1.00 89.56 89 LEU A O 1
ATOM 733 N N . MET A 1 90 ? 3.599 7.602 -5.921 1.00 90.62 90 MET A N 1
ATOM 734 C CA . MET A 1 90 ? 2.351 8.074 -5.314 1.00 90.62 90 MET A CA 1
ATOM 735 C C . MET A 1 90 ? 2.359 9.580 -5.035 1.00 90.62 90 MET A C 1
ATOM 737 O O . MET A 1 90 ? 1.358 10.257 -5.262 1.00 90.62 90 MET A O 1
ATOM 741 N N . GLU A 1 91 ? 3.488 10.108 -4.565 1.00 88.88 91 GLU A N 1
ATOM 742 C CA . GLU A 1 91 ? 3.681 11.526 -4.273 1.00 88.88 91 GLU A CA 1
ATOM 743 C C . GLU A 1 91 ? 3.619 12.373 -5.548 1.00 88.88 91 GLU A C 1
ATOM 745 O O . GLU A 1 91 ? 2.902 13.374 -5.578 1.00 88.88 91 GLU A O 1
ATOM 750 N N . ASN A 1 92 ? 4.297 11.946 -6.618 1.00 86.44 92 ASN A N 1
ATOM 751 C CA . ASN A 1 92 ? 4.217 12.611 -7.918 1.00 86.44 92 ASN A CA 1
ATOM 752 C C . ASN A 1 92 ? 2.786 12.594 -8.451 1.00 86.44 92 ASN A C 1
ATOM 754 O O . ASN A 1 92 ? 2.302 13.626 -8.915 1.00 86.44 92 ASN A O 1
ATOM 758 N N . ILE A 1 93 ? 2.077 11.465 -8.336 1.00 86.81 93 ILE A N 1
ATOM 759 C CA . ILE A 1 93 ? 0.688 11.409 -8.793 1.00 86.81 93 ILE A CA 1
ATOM 760 C C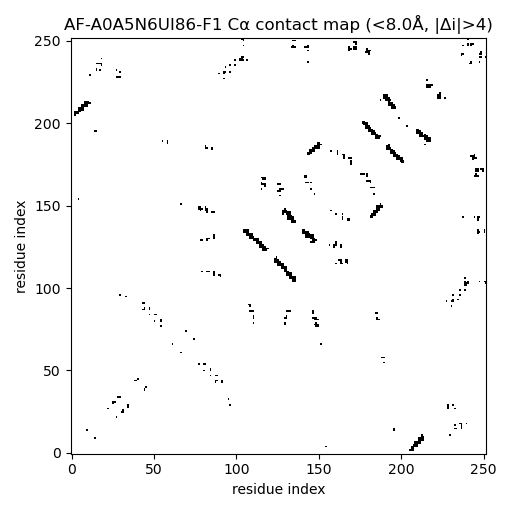 . ILE A 1 93 ? -0.184 12.377 -8.005 1.00 86.81 93 ILE A C 1
ATOM 762 O O . ILE A 1 93 ? -0.924 13.158 -8.594 1.00 86.81 93 ILE A O 1
ATOM 766 N N . HIS A 1 94 ? -0.045 12.388 -6.683 1.00 86.06 94 HIS A N 1
ATOM 767 C CA . HIS A 1 94 ? -0.787 13.292 -5.818 1.00 86.06 94 HIS A CA 1
ATOM 768 C C . HIS A 1 94 ? -0.538 14.773 -6.145 1.00 86.06 94 HIS A C 1
ATOM 770 O O . HIS A 1 94 ? -1.490 15.546 -6.212 1.00 86.06 94 HIS A O 1
ATOM 776 N N . PHE A 1 95 ? 0.711 15.189 -6.378 1.00 81.50 95 PHE A N 1
ATOM 777 C CA . PHE A 1 95 ? 1.020 16.594 -6.675 1.00 81.50 95 PHE A CA 1
ATOM 778 C C . PHE A 1 95 ? 0.409 17.100 -7.983 1.00 81.50 95 PHE A C 1
ATOM 780 O O . PHE A 1 95 ? 0.020 18.272 -8.049 1.00 81.50 95 PHE A O 1
ATOM 787 N N . ASN A 1 96 ? 0.302 16.218 -8.977 1.00 78.31 96 ASN A N 1
ATOM 788 C CA . ASN A 1 96 ? -0.253 16.519 -10.293 1.00 78.31 96 ASN A CA 1
ATOM 789 C C . ASN A 1 96 ? -1.789 16.433 -10.342 1.00 78.31 96 ASN A C 1
ATOM 791 O O . ASN A 1 96 ? -2.401 16.837 -11.328 1.00 78.31 96 ASN A O 1
ATOM 795 N N . LEU A 1 97 ? -2.449 15.947 -9.285 1.00 79.31 97 LEU A N 1
ATOM 796 C CA . LEU A 1 97 ? -3.900 16.073 -9.131 1.00 79.31 97 LEU A CA 1
ATOM 797 C C . LEU A 1 97 ? -4.240 17.516 -8.702 1.00 79.31 97 LEU A C 1
ATOM 799 O O . LEU A 1 97 ? -4.569 17.787 -7.550 1.00 79.31 97 LEU A O 1
ATOM 803 N N . GLU A 1 98 ? -4.111 18.467 -9.634 1.00 58.28 98 GLU A N 1
ATOM 804 C CA . GLU A 1 98 ? -4.265 19.913 -9.394 1.00 58.28 98 GLU A CA 1
ATOM 805 C C . GLU A 1 98 ? -5.681 20.330 -8.962 1.00 58.28 98 GLU A C 1
ATOM 807 O O . GLU A 1 98 ?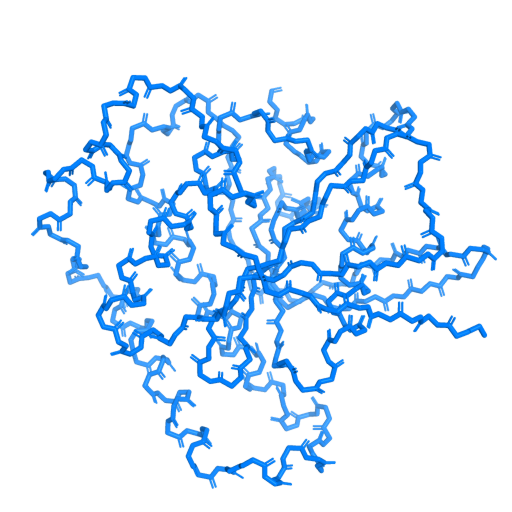 -5.828 21.282 -8.202 1.00 58.28 98 GLU A O 1
ATOM 812 N N . CYS A 1 99 ? -6.721 19.592 -9.358 1.00 56.16 99 CYS A N 1
ATOM 813 C CA . CYS A 1 99 ? -8.119 20.008 -9.183 1.00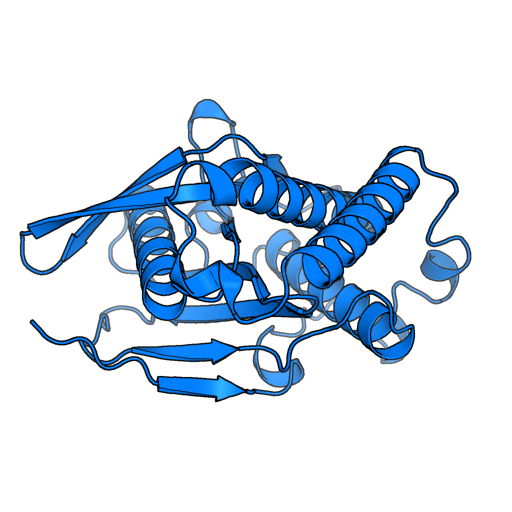 56.16 99 CYS A CA 1
ATOM 814 C C . CYS A 1 99 ? -8.730 19.760 -7.787 1.00 56.16 99 CYS A C 1
ATOM 816 O O . CYS A 1 99 ? -9.913 20.025 -7.607 1.00 56.16 99 CYS A O 1
ATOM 818 N N . LEU A 1 100 ? -7.986 19.212 -6.814 1.00 55.94 100 LEU A N 1
ATOM 819 C CA . LEU A 1 100 ? -8.555 18.746 -5.530 1.00 55.94 100 LEU A CA 1
ATOM 820 C C . LEU A 1 100 ? -7.850 19.295 -4.277 1.00 55.94 100 LEU A C 1
ATOM 822 O O . LEU A 1 100 ? -8.145 18.861 -3.164 1.00 55.94 100 LEU A O 1
ATOM 826 N N . LYS A 1 101 ? -6.911 20.236 -4.436 1.00 56.19 101 LYS A N 1
ATOM 827 C CA . LYS A 1 101 ? -5.989 20.661 -3.364 1.00 56.19 101 LYS A CA 1
ATOM 828 C C . LYS A 1 101 ? -6.647 21.417 -2.198 1.00 56.19 101 LYS A C 1
ATOM 830 O O . LYS A 1 101 ? -6.012 21.526 -1.153 1.00 56.19 101 LYS A O 1
ATOM 835 N N . GLU A 1 102 ? -7.880 21.906 -2.342 1.00 58.47 102 GLU A N 1
ATOM 836 C CA . GLU A 1 102 ? -8.494 22.821 -1.361 1.00 58.47 102 GLU A CA 1
ATOM 837 C C . GLU A 1 102 ? -9.607 22.216 -0.485 1.00 58.47 102 GLU A C 1
ATOM 839 O O . GLU A 1 102 ? -9.988 22.848 0.493 1.00 58.47 102 GLU A O 1
ATOM 844 N N . GLN A 1 103 ? -10.114 21.008 -0.772 1.00 62.81 103 GLN A N 1
ATOM 845 C CA . GLN A 1 103 ? -11.299 20.465 -0.071 1.00 62.81 103 GLN A CA 1
ATOM 846 C C . GLN A 1 103 ? -11.093 19.112 0.636 1.00 62.81 103 GLN A C 1
ATOM 848 O O . GLN A 1 103 ? -11.991 18.666 1.341 1.00 62.81 103 GLN A O 1
ATOM 853 N N . GLY A 1 104 ? -9.944 18.449 0.460 1.00 70.31 104 GLY A N 1
ATOM 854 C CA . GLY A 1 104 ? -9.698 17.102 0.993 1.00 70.31 104 GLY A CA 1
ATOM 855 C C . GLY A 1 104 ? -8.648 17.024 2.112 1.00 70.31 104 GLY A C 1
ATOM 856 O O . GLY A 1 104 ? -7.914 17.988 2.354 1.00 70.31 104 GLY A O 1
ATOM 857 N N . PRO A 1 105 ? -8.514 15.859 2.778 1.00 76.88 105 PRO A N 1
ATOM 858 C CA . PRO A 1 105 ? -7.520 15.642 3.823 1.00 76.88 105 PRO A CA 1
ATOM 859 C C . PRO A 1 105 ? -6.097 15.845 3.291 1.00 76.88 105 PRO A C 1
ATOM 861 O O . PRO A 1 105 ? -5.736 15.387 2.204 1.00 76.88 105 PRO A O 1
ATOM 864 N N . ARG A 1 106 ? -5.243 16.495 4.088 1.00 84.75 106 ARG A N 1
ATOM 865 C CA . ARG A 1 106 ? -3.846 16.762 3.714 1.00 84.75 106 ARG A CA 1
ATOM 866 C C . ARG A 1 106 ? -3.021 15.471 3.756 1.00 84.75 106 ARG A C 1
ATOM 868 O O . ARG A 1 106 ? -2.590 15.036 4.828 1.00 84.75 106 ARG A O 1
ATOM 875 N N . VAL A 1 107 ? -2.791 14.871 2.589 1.00 88.31 107 VAL A N 1
ATOM 876 C CA . VAL A 1 107 ? -2.007 13.636 2.442 1.00 88.31 107 VAL A CA 1
ATOM 877 C C . VAL A 1 107 ? -0.505 13.932 2.442 1.00 88.31 107 VAL A C 1
ATOM 879 O O . VAL A 1 107 ? -0.028 14.848 1.775 1.00 88.31 107 VAL A O 1
ATOM 882 N N . GLN A 1 108 ? 0.259 13.129 3.182 1.00 90.25 108 GLN A N 1
ATOM 883 C CA . GLN A 1 108 ? 1.723 13.145 3.185 1.00 90.25 108 GLN A CA 1
ATOM 884 C C . GLN A 1 108 ? 2.273 11.751 2.892 1.00 90.25 108 GLN A C 1
ATOM 886 O O . GLN A 1 108 ? 1.674 10.748 3.270 1.00 90.25 108 GLN A O 1
ATOM 891 N N . PHE A 1 109 ? 3.452 11.682 2.279 1.00 90.56 109 PHE A N 1
ATOM 892 C CA . PHE A 1 109 ? 4.101 10.424 1.912 1.00 90.56 109 PHE A CA 1
ATOM 893 C C . PHE A 1 109 ? 5.385 10.222 2.717 1.00 90.56 109 PHE A C 1
ATOM 895 O O . PHE A 1 109 ? 6.202 11.134 2.846 1.00 90.56 109 PHE A O 1
ATOM 902 N N . MET A 1 110 ? 5.562 9.030 3.287 1.00 89.38 110 MET A N 1
ATOM 903 C CA . MET A 1 110 ? 6.673 8.714 4.187 1.00 89.38 110 MET A CA 1
ATOM 904 C C . MET A 1 110 ? 7.323 7.374 3.833 1.00 89.38 110 MET A C 1
ATOM 906 O O . MET A 1 110 ? 6.632 6.405 3.538 1.00 89.38 110 MET A O 1
ATOM 910 N N . THR A 1 111 ? 8.653 7.317 3.934 1.00 84.81 111 THR A N 1
ATOM 911 C CA . THR A 1 111 ? 9.495 6.107 3.791 1.00 84.81 111 THR A CA 1
ATOM 912 C C . THR A 1 111 ? 10.208 5.737 5.094 1.00 84.81 111 THR A C 1
ATOM 914 O O . THR A 1 111 ? 11.219 5.036 5.082 1.00 84.81 111 THR A O 1
ATOM 917 N N . SER A 1 112 ? 9.736 6.243 6.239 1.00 81.88 112 SER A N 1
ATOM 918 C CA . SER A 1 112 ? 10.297 5.853 7.530 1.00 81.88 112 SER A CA 1
ATOM 919 C C . SER A 1 112 ? 9.614 4.583 8.041 1.00 81.88 112 SER A C 1
ATOM 921 O O . SER A 1 112 ? 8.388 4.572 8.190 1.00 81.88 112 SER A O 1
ATOM 923 N N . PRO A 1 113 ? 10.382 3.521 8.349 1.00 83.62 113 PRO A N 1
ATOM 924 C CA . PRO A 1 113 ? 9.801 2.285 8.837 1.00 83.62 113 PRO A CA 1
ATOM 925 C C . PRO A 1 113 ? 9.075 2.493 10.165 1.00 83.62 113 PRO A C 1
ATOM 927 O O . PRO A 1 113 ? 9.596 3.142 11.078 1.00 83.62 113 PRO A O 1
ATOM 930 N N . ARG A 1 114 ? 7.883 1.912 10.295 1.00 86.56 114 ARG A N 1
ATOM 931 C CA . ARG A 1 114 ? 7.063 1.963 11.510 1.00 86.56 114 ARG A CA 1
ATOM 932 C C . ARG A 1 114 ? 6.594 0.571 11.899 1.00 86.56 114 ARG A C 1
ATOM 934 O O . ARG A 1 114 ? 6.302 -0.264 11.048 1.00 86.56 114 ARG A O 1
ATOM 941 N N . GLU A 1 115 ? 6.504 0.333 13.202 1.00 88.06 115 GLU A N 1
ATOM 942 C CA . GLU A 1 115 ? 5.877 -0.875 13.730 1.00 88.06 115 GLU A CA 1
ATOM 943 C C . GLU A 1 115 ? 4.388 -0.625 13.975 1.00 88.06 115 GLU A C 1
ATOM 945 O O . GLU A 1 115 ? 4.016 0.288 14.713 1.00 88.06 115 GLU A O 1
ATOM 950 N N . LEU A 1 116 ? 3.540 -1.468 13.391 1.00 87.31 116 LEU A N 1
ATOM 951 C CA . LEU A 1 116 ? 2.115 -1.524 13.685 1.00 87.31 116 LEU A CA 1
ATOM 952 C C . LEU A 1 116 ? 1.849 -2.714 14.604 1.00 87.31 116 LEU A C 1
ATOM 954 O O . LEU A 1 116 ? 2.225 -3.850 14.306 1.00 87.31 116 LEU A O 1
ATOM 958 N N . LYS A 1 117 ? 1.208 -2.442 15.741 1.00 88.69 117 LYS A N 1
ATOM 959 C CA . LYS A 1 117 ? 0.845 -3.444 16.748 1.00 88.69 117 LYS A CA 1
ATOM 960 C C . LYS A 1 117 ? -0.627 -3.797 16.583 1.00 88.69 117 LYS A C 1
ATOM 962 O O . LYS A 1 117 ? -1.449 -2.900 16.426 1.00 88.69 117 LYS A O 1
ATOM 967 N N . TYR A 1 118 ? -0.949 -5.081 16.647 1.00 85.25 118 TYR A N 1
ATOM 968 C CA . TYR A 1 118 ? -2.326 -5.560 16.571 1.00 85.25 118 TYR A CA 1
ATOM 969 C C . TYR A 1 118 ? -2.518 -6.810 17.427 1.00 85.25 118 TYR A C 1
ATOM 971 O O . TYR A 1 118 ? -1.551 -7.485 17.778 1.00 85.25 118 TYR A O 1
ATOM 979 N N . THR A 1 119 ? -3.764 -7.110 17.785 1.00 79.62 119 THR A N 1
ATOM 980 C CA . THR A 1 119 ? -4.104 -8.240 18.658 1.00 79.62 119 THR A CA 1
ATOM 981 C C . THR A 1 119 ? -5.103 -9.145 17.951 1.00 79.62 119 THR A C 1
ATOM 983 O O . THR A 1 119 ? -6.125 -8.668 17.468 1.00 79.62 119 THR A O 1
ATOM 986 N N . ILE A 1 120 ? -4.834 -10.452 17.909 1.00 74.94 120 ILE A N 1
ATOM 987 C CA . ILE A 1 120 ? -5.770 -11.462 17.392 1.00 74.94 120 ILE A CA 1
ATOM 988 C C . ILE A 1 120 ? -5.976 -12.517 18.474 1.00 74.94 120 ILE A C 1
ATOM 990 O O . ILE A 1 120 ? -5.011 -13.127 18.929 1.00 74.94 120 ILE A O 1
ATOM 994 N N . GLY A 1 121 ? -7.227 -12.743 18.886 1.00 76.75 121 GLY A N 1
ATOM 995 C CA . GLY A 1 121 ? -7.558 -13.777 19.875 1.00 76.75 121 GLY A CA 1
ATOM 996 C C . GLY A 1 121 ? -6.794 -13.629 21.197 1.00 76.75 121 GLY A C 1
ATOM 997 O O . GLY A 1 121 ? -6.348 -14.626 21.750 1.00 76.75 121 GLY A O 1
ATOM 998 N N . GLY A 1 122 ? -6.567 -12.389 21.649 1.00 78.81 122 GLY A N 1
ATOM 999 C CA . GLY A 1 122 ? -5.804 -12.070 22.865 1.00 78.81 122 GLY A CA 1
ATOM 1000 C C . GLY A 1 122 ? -4.280 -12.040 22.694 1.00 78.81 122 GLY A C 1
ATOM 1001 O O . GLY A 1 122 ? -3.589 -11.431 23.508 1.00 78.81 122 GLY A O 1
ATOM 1002 N N . ASN A 1 123 ? -3.741 -12.606 21.612 1.00 81.44 123 ASN A N 1
ATOM 1003 C CA . ASN A 1 123 ? -2.305 -12.596 21.345 1.00 81.44 123 ASN A CA 1
ATOM 1004 C C . ASN A 1 123 ? -1.880 -11.306 20.645 1.00 81.44 123 ASN A C 1
ATOM 1006 O O . ASN A 1 123 ? -2.520 -10.868 19.687 1.00 81.44 123 ASN A O 1
ATOM 1010 N N . ARG A 1 124 ? -0.777 -10.713 21.110 1.00 86.50 124 ARG A N 1
ATOM 1011 C CA . ARG A 1 124 ? -0.215 -9.477 20.554 1.00 86.50 124 ARG A CA 1
ATOM 1012 C C . ARG A 1 124 ? 0.785 -9.801 19.453 1.00 86.50 124 ARG A C 1
ATOM 1014 O O . ARG A 1 124 ? 1.729 -10.557 19.660 1.00 86.50 124 ARG A O 1
ATOM 1021 N N . TYR A 1 125 ? 0.607 -9.154 18.316 1.00 85.31 125 TYR A N 1
ATOM 1022 C CA . TYR A 1 125 ? 1.450 -9.268 17.139 1.00 85.31 125 TYR A CA 1
ATOM 1023 C C . TYR A 1 125 ? 1.988 -7.894 16.744 1.00 85.31 125 TYR A C 1
ATOM 1025 O O . TYR A 1 125 ? 1.467 -6.842 17.134 1.00 85.31 125 TYR A O 1
ATOM 1033 N N . ARG A 1 126 ? 3.056 -7.909 15.950 1.00 87.12 126 ARG A N 1
ATOM 1034 C CA . ARG A 1 126 ? 3.643 -6.712 15.358 1.00 87.12 126 ARG A CA 1
ATOM 1035 C C . ARG A 1 126 ? 3.986 -6.970 13.904 1.00 87.12 126 ARG A C 1
ATOM 1037 O O . ARG A 1 126 ? 4.459 -8.050 13.561 1.00 87.12 126 ARG A O 1
ATOM 1044 N N . THR A 1 127 ? 3.778 -5.961 13.077 1.00 85.88 127 THR A N 1
ATOM 1045 C CA . THR A 1 127 ? 4.246 -5.925 11.695 1.00 85.88 127 THR A CA 1
ATOM 1046 C C . THR A 1 127 ? 5.057 -4.662 11.473 1.00 85.88 127 THR A C 1
ATOM 1048 O O . THR A 1 127 ? 4.834 -3.648 12.136 1.00 85.88 127 THR A O 1
ATOM 1051 N N . ARG A 1 128 ? 6.008 -4.725 10.549 1.00 85.25 128 ARG A N 1
ATOM 1052 C CA . ARG A 1 128 ? 6.835 -3.587 10.168 1.00 85.25 128 ARG A CA 1
ATOM 1053 C C . ARG A 1 128 ? 6.403 -3.132 8.785 1.00 85.25 128 ARG A C 1
ATOM 1055 O O . ARG A 1 128 ? 6.429 -3.920 7.850 1.00 85.25 128 ARG A O 1
ATOM 1062 N N . VAL A 1 129 ? 6.030 -1.865 8.678 1.00 86.25 129 VAL A N 1
ATOM 1063 C CA . VAL A 1 129 ? 5.686 -1.213 7.415 1.00 86.25 129 VAL A CA 1
ATOM 1064 C C . VAL A 1 129 ? 6.833 -0.291 7.040 1.00 86.25 129 VAL A C 1
ATOM 1066 O O . VAL A 1 129 ? 7.348 0.425 7.898 1.00 86.25 129 VAL A O 1
ATOM 1069 N N . GLU A 1 130 ? 7.264 -0.322 5.784 1.00 86.88 130 GLU A N 1
ATOM 1070 C CA . GLU A 1 130 ? 8.456 0.412 5.334 1.00 86.88 130 GLU A CA 1
ATOM 1071 C C . GLU A 1 130 ? 8.128 1.844 4.904 1.00 86.88 130 GLU A C 1
ATOM 1073 O O . GLU A 1 130 ? 8.999 2.711 4.910 1.00 86.88 130 GLU A O 1
ATOM 1078 N N . GLY A 1 131 ? 6.869 2.113 4.568 1.00 90.19 131 GLY A N 1
ATOM 1079 C CA . GLY A 1 131 ? 6.386 3.448 4.253 1.00 90.19 131 GLY A CA 1
ATOM 1080 C C . GLY A 1 131 ? 4.874 3.490 4.126 1.00 90.19 131 GLY A C 1
ATOM 1081 O O . GLY A 1 131 ? 4.204 2.462 4.149 1.00 90.19 131 GLY A O 1
ATOM 1082 N N . ALA A 1 132 ? 4.324 4.691 4.034 1.00 93.56 132 ALA A N 1
ATOM 1083 C CA . ALA A 1 132 ? 2.894 4.877 3.862 1.00 93.56 132 ALA A CA 1
ATOM 1084 C C . ALA A 1 132 ? 2.578 6.258 3.288 1.00 93.56 132 ALA A C 1
ATOM 1086 O O . ALA A 1 132 ? 3.320 7.223 3.502 1.00 93.56 132 ALA A O 1
ATOM 1087 N N . ALA A 1 133 ? 1.429 6.359 2.629 1.00 93.50 133 ALA A N 1
ATOM 1088 C CA . ALA A 1 133 ? 0.677 7.600 2.584 1.00 93.50 133 ALA A CA 1
ATOM 1089 C C . ALA A 1 133 ? -0.090 7.742 3.907 1.00 93.50 133 ALA A C 1
ATOM 1091 O O . ALA A 1 133 ? -0.729 6.789 4.364 1.00 93.50 133 ALA A O 1
ATOM 1092 N N . ILE A 1 134 ? -0.014 8.914 4.527 1.00 92.94 134 ILE A N 1
ATOM 1093 C CA . ILE A 1 134 ? -0.642 9.223 5.811 1.00 92.94 134 ILE A CA 1
ATOM 1094 C C . ILE A 1 134 ? -1.474 10.500 5.718 1.00 92.94 134 ILE A C 1
ATOM 1096 O O . ILE A 1 134 ? -1.239 11.336 4.845 1.00 92.94 134 ILE A O 1
ATOM 1100 N N . VAL A 1 135 ? -2.388 10.674 6.666 1.00 88.88 135 VAL A N 1
ATOM 1101 C CA . VAL A 1 135 ? -3.112 11.932 6.892 1.00 88.88 135 VAL A CA 1
ATOM 1102 C C . VAL A 1 135 ? -2.778 12.472 8.285 1.00 88.88 135 VAL A C 1
ATOM 1104 O O . VAL A 1 135 ? -2.427 11.713 9.191 1.00 88.88 135 VAL A O 1
ATOM 1107 N N . GLY A 1 136 ? -2.842 13.794 8.444 1.00 82.56 136 GLY A N 1
ATOM 1108 C CA . GLY A 1 136 ? -2.603 14.462 9.722 1.00 82.56 136 GLY A CA 1
ATOM 1109 C C . GLY A 1 136 ? -1.115 14.589 10.094 1.00 82.56 136 GLY A C 1
ATOM 1110 O O . GLY A 1 136 ? -0.228 14.482 9.238 1.00 82.56 136 GLY A O 1
ATOM 1111 N N . PRO A 1 137 ? -0.798 14.875 11.371 1.00 80.12 137 PRO A N 1
ATOM 1112 C CA . PRO A 1 137 ? 0.576 15.083 11.821 1.00 80.12 137 PRO A CA 1
ATOM 1113 C C . PRO A 1 137 ? 1.434 13.811 11.724 1.00 80.12 137 PRO A C 1
ATOM 1115 O O . PRO A 1 137 ? 1.046 12.740 12.193 1.00 80.12 137 PRO A O 1
ATOM 1118 N N . ARG A 1 138 ? 2.678 13.937 11.233 1.00 78.44 138 ARG A N 1
ATOM 1119 C CA . ARG A 1 138 ? 3.635 12.812 11.098 1.00 78.44 138 ARG A CA 1
ATOM 1120 C C . ARG A 1 138 ? 3.890 12.042 12.398 1.00 78.44 138 ARG A C 1
ATOM 1122 O O . ARG A 1 138 ? 4.235 10.861 12.354 1.00 78.44 138 ARG A O 1
ATOM 1129 N N . ALA A 1 139 ? 3.749 12.711 13.543 1.00 78.31 139 ALA A N 1
ATOM 1130 C CA . ALA A 1 139 ? 3.914 12.112 14.864 1.00 78.31 139 ALA A CA 1
ATOM 1131 C C . ALA A 1 139 ? 2.828 11.071 15.178 1.00 78.31 139 ALA A C 1
ATOM 1133 O O . ALA A 1 139 ? 3.112 10.078 15.841 1.00 78.31 139 ALA A O 1
ATOM 1134 N N . GLN A 1 140 ? 1.607 11.273 14.675 1.00 80.31 140 GLN A N 1
ATOM 1135 C CA . GLN A 1 140 ? 0.477 10.393 14.955 1.00 80.31 140 GLN A CA 1
ATOM 1136 C C . GLN A 1 140 ? 0.461 9.152 14.059 1.00 80.31 140 GLN A C 1
ATOM 1138 O O . GLN A 1 140 ? -0.087 8.137 14.472 1.00 80.31 140 GLN A O 1
ATOM 1143 N N . TYR A 1 141 ? 1.091 9.199 12.881 1.00 84.62 141 TYR A N 1
ATOM 1144 C CA . TYR A 1 141 ? 1.176 8.087 11.924 1.00 84.62 141 TYR A CA 1
ATOM 1145 C C . TYR A 1 141 ? -0.182 7.403 11.683 1.00 84.62 141 TYR A C 1
ATOM 1147 O O . TYR A 1 141 ? -0.505 6.367 12.277 1.00 84.62 141 TYR A O 1
ATOM 1155 N N . LEU A 1 142 ? -0.981 8.018 10.810 1.00 86.81 142 LEU A N 1
ATOM 1156 C CA . LEU A 1 142 ? -2.322 7.565 10.448 1.00 86.81 142 LEU A CA 1
ATOM 1157 C C . LEU A 1 142 ? -2.304 7.064 8.989 1.00 86.81 142 LEU A C 1
ATOM 1159 O O . LEU A 1 142 ? -2.531 7.857 8.070 1.00 86.81 142 LEU A O 1
ATOM 1163 N N . PRO A 1 143 ? -1.924 5.793 8.746 1.00 90.38 143 PRO A N 1
ATOM 1164 C CA . PRO A 1 143 ? -1.738 5.264 7.398 1.00 90.38 143 PRO A CA 1
ATOM 1165 C C . PRO A 1 143 ? -3.062 5.098 6.647 1.00 90.38 143 PRO A C 1
ATOM 1167 O O . PRO A 1 143 ? -3.964 4.390 7.089 1.00 90.38 143 PRO A O 1
ATOM 1170 N N . ILE A 1 144 ? -3.133 5.700 5.460 1.00 93.00 144 ILE A N 1
ATOM 1171 C CA . ILE A 1 144 ? -4.241 5.539 4.507 1.00 93.00 144 ILE A CA 1
ATOM 1172 C C . ILE A 1 144 ? -3.893 4.542 3.395 1.00 93.00 144 ILE A C 1
ATOM 1174 O O . ILE A 1 144 ? -4.749 3.778 2.957 1.00 93.00 144 ILE A O 1
ATOM 1178 N N . ILE A 1 145 ? -2.618 4.475 3.000 1.00 93.50 145 ILE A N 1
ATOM 1179 C CA . ILE A 1 145 ? -2.077 3.475 2.073 1.00 93.50 145 ILE A CA 1
ATOM 1180 C C . ILE A 1 145 ? -0.734 3.025 2.632 1.00 93.50 145 ILE A C 1
ATOM 1182 O O . ILE A 1 145 ? 0.146 3.862 2.823 1.00 93.50 145 ILE A O 1
ATOM 1186 N N . SER A 1 146 ? -0.552 1.731 2.870 1.00 92.62 146 SER A N 1
ATOM 1187 C CA . SER A 1 146 ? 0.743 1.189 3.301 1.00 92.62 146 SER A CA 1
ATOM 1188 C C . SER A 1 146 ? 1.587 0.734 2.109 1.00 92.62 146 SER A C 1
ATOM 1190 O O . SER A 1 146 ? 1.059 0.182 1.143 1.00 92.62 146 SER A O 1
ATOM 1192 N N . PHE A 1 147 ? 2.903 0.936 2.194 1.00 89.81 147 PHE A N 1
ATOM 1193 C CA . PHE A 1 147 ? 3.889 0.485 1.213 1.00 89.81 147 PHE A CA 1
ATOM 1194 C C . PHE A 1 147 ? 4.658 -0.723 1.753 1.00 89.81 147 PHE A C 1
ATOM 1196 O O . PHE A 1 147 ? 5.234 -0.665 2.845 1.00 89.81 147 PHE A O 1
ATOM 1203 N N . THR A 1 148 ? 4.670 -1.820 0.994 1.00 81.31 148 THR A N 1
ATOM 1204 C CA . THR A 1 148 ? 5.313 -3.086 1.392 1.00 81.31 148 THR A CA 1
ATOM 1205 C C . THR A 1 148 ? 6.433 -3.482 0.434 1.00 81.31 148 THR A C 1
ATOM 1207 O O . THR A 1 148 ? 6.330 -3.251 -0.773 1.00 81.31 148 THR A O 1
ATOM 1210 N N . GLY A 1 149 ? 7.467 -4.134 0.972 1.00 67.19 149 GLY A N 1
ATOM 1211 C CA . GLY A 1 149 ? 8.565 -4.720 0.200 1.00 67.19 149 GLY A CA 1
ATOM 1212 C C . GLY A 1 149 ? 8.241 -6.071 -0.450 1.00 67.19 149 GLY A C 1
ATOM 1213 O O . GLY A 1 149 ? 7.105 -6.541 -0.429 1.00 67.19 149 GLY A O 1
ATOM 1214 N N . THR A 1 150 ? 9.277 -6.664 -1.044 1.00 64.38 150 THR A N 1
ATOM 1215 C CA . THR A 1 150 ? 9.260 -7.762 -2.018 1.00 64.38 150 THR A CA 1
ATOM 1216 C C . THR A 1 150 ? 8.300 -8.906 -1.741 1.00 64.38 150 THR A C 1
ATOM 1218 O O . THR A 1 150 ? 8.349 -9.567 -0.708 1.00 64.38 150 THR A O 1
ATOM 1221 N N . TRP A 1 151 ? 7.511 -9.251 -2.755 1.00 59.78 151 TRP A N 1
ATOM 1222 C CA . TRP A 1 151 ? 6.384 -10.151 -2.579 1.00 59.78 151 TRP A CA 1
ATOM 1223 C C . TRP A 1 151 ? 6.662 -11.687 -2.591 1.00 59.78 151 TRP A C 1
ATOM 1225 O O . TRP A 1 151 ? 5.754 -12.454 -2.907 1.00 59.78 151 TRP A O 1
ATOM 1235 N N . ASN A 1 152 ? 7.850 -12.201 -2.256 1.00 48.50 152 ASN A N 1
ATOM 1236 C CA . ASN A 1 152 ? 8.053 -13.669 -2.178 1.00 48.50 152 ASN A CA 1
ATOM 1237 C C . ASN A 1 152 ? 7.703 -14.278 -0.793 1.00 48.50 152 ASN A C 1
ATOM 1239 O O . ASN A 1 152 ? 7.351 -15.452 -0.730 1.00 48.50 152 ASN A O 1
ATOM 1243 N N . GLU A 1 153 ? 7.687 -13.491 0.293 1.00 54.78 153 GLU A N 1
ATOM 1244 C CA . GLU A 1 153 ? 7.324 -13.904 1.677 1.00 54.78 153 GLU A CA 1
ATOM 1245 C C . GLU A 1 153 ? 5.912 -13.400 2.097 1.00 54.78 153 GLU A C 1
ATOM 1247 O O . GLU A 1 153 ? 5.551 -13.251 3.263 1.00 54.78 153 GLU A O 1
ATOM 1252 N N . PHE A 1 154 ? 5.069 -13.127 1.104 1.00 64.19 154 PHE A N 1
ATOM 1253 C CA . PHE A 1 154 ? 4.304 -11.881 1.032 1.00 64.19 154 PHE A CA 1
ATOM 1254 C C . PHE A 1 154 ? 2.852 -11.884 1.459 1.00 64.19 154 PHE A C 1
ATOM 1256 O O . PHE A 1 154 ? 2.349 -10.874 1.945 1.00 64.19 154 PHE A O 1
ATOM 1263 N N . LEU A 1 155 ? 2.144 -12.992 1.264 1.00 70.50 155 LEU A N 1
ATOM 1264 C CA . LEU A 1 155 ? 0.729 -13.021 1.623 1.00 70.50 155 LEU A CA 1
ATOM 1265 C C . LEU A 1 155 ? 0.562 -12.773 3.123 1.00 70.50 155 LEU A C 1
ATOM 1267 O O . LEU A 1 155 ? -0.332 -12.031 3.520 1.00 70.50 155 LEU A O 1
ATOM 1271 N N . MET A 1 156 ? 1.470 -13.325 3.932 1.00 75.50 156 MET A N 1
ATOM 1272 C CA . MET A 1 156 ? 1.480 -13.112 5.372 1.00 75.50 156 MET A CA 1
ATOM 1273 C C . MET A 1 156 ? 1.906 -11.688 5.739 1.00 75.50 156 MET A C 1
ATOM 1275 O O . MET A 1 156 ? 1.242 -11.075 6.562 1.00 75.50 156 MET A O 1
ATOM 1279 N N . GLU A 1 157 ? 2.960 -11.123 5.143 1.00 78.31 157 GLU A N 1
ATOM 1280 C CA . GLU A 1 157 ? 3.395 -9.753 5.468 1.00 78.31 157 GLU A CA 1
ATOM 1281 C C . GLU A 1 157 ? 2.363 -8.694 5.070 1.00 78.31 157 GLU A C 1
ATOM 1283 O O . GLU A 1 157 ? 2.060 -7.793 5.855 1.00 78.31 157 GLU A O 1
ATOM 1288 N N . THR A 1 158 ? 1.761 -8.834 3.891 1.00 81.25 158 THR A N 1
ATOM 1289 C CA . THR A 1 158 ? 0.668 -7.975 3.419 1.00 81.25 158 THR A CA 1
ATOM 1290 C C . THR A 1 158 ? -0.545 -8.118 4.299 1.00 81.25 158 THR A C 1
ATOM 1292 O O . THR A 1 158 ? -1.116 -7.118 4.717 1.00 81.25 158 THR A O 1
ATOM 1295 N N . TYR A 1 159 ? -0.905 -9.345 4.661 1.00 81.56 159 TYR A N 1
ATOM 1296 C CA . TYR A 1 159 ? -1.987 -9.591 5.599 1.00 81.56 159 TYR A CA 1
ATOM 1297 C C . TYR A 1 159 ? -1.721 -8.958 6.974 1.00 81.56 159 TYR A C 1
ATOM 1299 O O . TYR A 1 159 ? -2.552 -8.207 7.478 1.00 81.56 159 TYR A O 1
ATOM 1307 N N . CYS A 1 160 ? -0.542 -9.183 7.550 1.00 85.38 160 CYS A N 1
ATOM 1308 C CA . CYS A 1 160 ? -0.105 -8.572 8.801 1.00 85.38 160 CYS A CA 1
ATOM 1309 C C . CYS A 1 160 ? -0.142 -7.041 8.719 1.00 85.38 160 CYS A C 1
ATOM 1311 O O . CYS A 1 160 ? -0.601 -6.388 9.653 1.00 85.38 160 CYS A O 1
ATOM 1313 N N . THR A 1 161 ? 0.300 -6.470 7.597 1.00 88.31 161 THR A N 1
ATOM 1314 C CA . THR A 1 161 ? 0.245 -5.029 7.312 1.00 88.31 161 THR A CA 1
ATOM 1315 C C . THR A 1 161 ? -1.191 -4.532 7.239 1.00 88.31 161 THR A C 1
ATOM 1317 O O . THR A 1 161 ? -1.503 -3.520 7.865 1.00 88.31 161 THR A O 1
ATOM 1320 N N . MET A 1 162 ? -2.088 -5.273 6.579 1.00 88.69 162 MET A N 1
ATOM 1321 C CA . MET A 1 162 ? -3.506 -4.926 6.527 1.00 88.69 162 MET A CA 1
ATOM 1322 C C . MET A 1 162 ? -4.126 -4.902 7.916 1.00 88.69 162 MET A C 1
ATOM 1324 O O . MET A 1 162 ? -4.832 -3.958 8.253 1.00 88.69 162 MET A O 1
ATOM 1328 N N . LEU A 1 163 ? -3.844 -5.917 8.733 1.00 87.94 163 LEU A N 1
ATOM 1329 C CA . LEU A 1 163 ? -4.341 -5.984 10.103 1.00 87.94 163 LEU A CA 1
ATOM 1330 C C . LEU A 1 163 ? -3.764 -4.880 10.984 1.00 87.94 163 LEU A C 1
ATOM 1332 O O . LEU A 1 163 ? -4.482 -4.316 11.807 1.00 87.94 163 LEU A O 1
ATOM 1336 N N . GLY A 1 164 ? -2.481 -4.564 10.816 1.00 89.19 164 GLY A N 1
ATOM 1337 C CA . GLY A 1 164 ? -1.838 -3.461 11.517 1.00 89.19 164 GLY A CA 1
ATOM 1338 C C . GLY A 1 164 ? -2.490 -2.124 11.173 1.00 89.19 164 GLY A C 1
ATOM 1339 O O . GLY A 1 164 ? -2.822 -1.360 12.078 1.00 89.19 164 GLY A O 1
ATOM 1340 N N . GLN A 1 165 ? -2.718 -1.862 9.882 1.00 90.69 165 GLN A N 1
ATOM 1341 C CA . GLN A 1 165 ? -3.377 -0.643 9.411 1.00 90.69 165 GLN A CA 1
ATOM 1342 C C . GLN A 1 165 ? -4.838 -0.586 9.870 1.00 90.69 165 GLN A C 1
ATOM 1344 O O . GLN A 1 165 ? -5.252 0.429 10.419 1.00 90.69 165 GLN A O 1
ATOM 1349 N N . LEU A 1 166 ? -5.591 -1.681 9.738 1.00 88.94 166 LEU A N 1
ATOM 1350 C CA . LEU A 1 166 ? -6.969 -1.783 10.224 1.00 88.94 166 LEU A CA 1
ATOM 1351 C C . LEU A 1 166 ? -7.058 -1.495 11.724 1.00 88.94 166 LEU A C 1
ATOM 1353 O O . LEU A 1 166 ? -7.847 -0.660 12.149 1.00 88.94 166 LEU A O 1
ATOM 1357 N N . THR A 1 167 ? -6.223 -2.154 12.530 1.00 87.62 167 THR A N 1
ATOM 1358 C CA . THR A 1 167 ? -6.210 -1.957 13.987 1.00 87.62 167 THR A CA 1
ATOM 1359 C C . THR A 1 167 ? -5.874 -0.514 14.339 1.00 87.62 167 THR A C 1
ATOM 1361 O O . THR A 1 167 ? -6.472 0.057 15.250 1.00 87.62 167 THR A O 1
ATOM 1364 N N . ARG A 1 168 ? -4.940 0.101 13.601 1.00 88.00 168 ARG A N 1
ATOM 1365 C CA . ARG A 1 168 ? -4.609 1.513 13.780 1.00 88.00 168 ARG A CA 1
ATOM 1366 C C . ARG A 1 168 ? -5.806 2.401 13.455 1.00 88.00 168 ARG A C 1
ATOM 1368 O O . ARG A 1 168 ? -6.117 3.265 14.266 1.00 88.00 168 ARG A O 1
ATOM 1375 N N . ASN A 1 169 ? -6.490 2.154 12.342 1.00 87.81 169 ASN A N 1
ATOM 1376 C CA . ASN A 1 169 ? -7.680 2.901 11.945 1.00 87.81 169 ASN A CA 1
ATOM 1377 C C . ASN A 1 169 ? -8.798 2.803 12.988 1.00 87.81 169 ASN A C 1
ATOM 1379 O O . ASN A 1 169 ? -9.306 3.826 13.432 1.00 87.81 169 ASN A O 1
ATOM 1383 N N . LEU A 1 170 ? -9.099 1.592 13.459 1.00 85.44 170 LEU A N 1
ATOM 1384 C CA . LEU A 1 170 ? -10.096 1.362 14.507 1.00 85.44 170 LEU A CA 1
ATOM 1385 C C . LEU A 1 170 ? -9.715 2.037 15.831 1.00 85.44 170 LEU A C 1
ATOM 1387 O O . LEU A 1 170 ? -10.568 2.604 16.500 1.00 85.44 170 LEU A O 1
ATOM 1391 N N . SER A 1 171 ? -8.426 2.046 16.196 1.00 85.00 171 SER A N 1
ATOM 1392 C CA . SER A 1 171 ? -7.968 2.721 17.422 1.00 85.00 171 SER A CA 1
ATOM 1393 C C . SER A 1 171 ? -8.175 4.240 17.407 1.00 85.00 171 SER A C 1
ATOM 1395 O O . SER A 1 171 ? -8.146 4.861 18.465 1.00 85.00 171 SER A O 1
ATOM 1397 N N . ILE A 1 172 ? -8.339 4.836 16.222 1.00 83.56 172 ILE A N 1
ATOM 1398 C CA . ILE A 1 172 ? -8.550 6.277 16.052 1.00 83.56 172 ILE A CA 1
ATOM 1399 C C . ILE A 1 172 ? -10.033 6.630 16.178 1.00 83.56 172 ILE A C 1
ATOM 1401 O O . ILE A 1 172 ? -10.343 7.715 16.657 1.00 83.56 172 ILE A O 1
ATOM 1405 N N . LEU A 1 173 ? -10.932 5.734 15.761 1.00 78.38 173 LEU A N 1
ATOM 1406 C CA . LEU A 1 173 ? -12.333 6.083 15.531 1.00 78.38 173 LEU A CA 1
ATOM 1407 C C . LEU A 1 173 ? -13.132 6.397 16.799 1.00 78.38 173 LEU A C 1
ATOM 1409 O O . LEU A 1 173 ? -14.092 7.141 16.689 1.00 78.38 173 LEU A O 1
ATOM 1413 N N . GLN A 1 174 ? -12.697 5.972 17.993 1.00 67.31 174 GLN A N 1
ATOM 1414 C CA . GLN A 1 174 ? -13.352 6.166 19.312 1.00 67.31 174 GLN A CA 1
ATOM 1415 C C . GLN A 1 174 ? -14.798 5.632 19.428 1.00 67.31 174 GLN A C 1
ATOM 1417 O O . GLN A 1 174 ? -15.175 5.137 20.489 1.00 67.31 174 GLN A O 1
ATOM 1422 N N . THR A 1 175 ? -15.587 5.693 18.358 1.00 57.91 175 THR A N 1
ATOM 1423 C CA . THR A 1 175 ? -16.806 4.941 18.087 1.00 57.91 175 THR A CA 1
ATOM 1424 C C . THR A 1 175 ? -16.442 3.478 17.798 1.00 57.91 175 THR A C 1
ATOM 1426 O O . THR A 1 175 ? -15.269 3.133 17.663 1.00 57.91 175 THR A O 1
ATOM 1429 N N . GLY A 1 176 ? -17.427 2.578 17.824 1.00 61.47 176 GLY A N 1
ATOM 1430 C CA . GLY A 1 176 ? -17.222 1.128 17.724 1.00 61.47 176 GLY A CA 1
ATOM 1431 C C . GLY A 1 176 ? -16.603 0.632 16.404 1.00 61.47 176 GLY A C 1
ATOM 1432 O O . GLY A 1 176 ? -15.877 1.327 15.701 1.00 61.47 176 GLY A O 1
ATOM 1433 N N . PHE A 1 177 ? -16.863 -0.630 16.062 1.00 67.38 177 PHE A N 1
ATOM 1434 C CA . PHE A 1 177 ? -16.340 -1.233 14.832 1.00 67.38 177 PHE A CA 1
ATOM 1435 C C . PHE A 1 177 ? -17.096 -0.728 13.597 1.00 67.38 177 PHE A C 1
ATOM 1437 O O . PHE A 1 177 ? -17.950 -1.432 13.083 1.00 67.38 177 PHE A O 1
ATOM 1444 N N . GLU A 1 178 ? -16.766 0.459 13.097 1.00 79.75 178 GLU A N 1
ATOM 1445 C CA . GLU A 1 178 ? -17.289 0.933 11.812 1.00 79.75 178 GLU A CA 1
ATOM 1446 C C . GLU A 1 178 ? -16.701 0.147 10.629 1.00 79.75 178 GLU A C 1
ATOM 1448 O O . GLU A 1 178 ? -15.651 -0.497 10.730 1.00 79.75 178 GLU A O 1
ATOM 1453 N N . ASP A 1 179 ? -17.369 0.231 9.479 1.00 86.62 179 ASP A N 1
ATOM 1454 C CA . ASP A 1 179 ? -16.840 -0.264 8.211 1.00 86.62 179 ASP A CA 1
ATOM 1455 C C . ASP A 1 179 ? -15.474 0.367 7.915 1.00 86.62 179 ASP A C 1
ATOM 1457 O O . ASP A 1 179 ? -15.335 1.587 7.976 1.00 86.62 179 ASP A O 1
ATOM 1461 N N . GLN A 1 180 ? -14.480 -0.439 7.541 1.00 88.19 180 GLN A N 1
ATOM 1462 C CA . GLN A 1 180 ? -13.123 0.026 7.260 1.00 88.19 180 GLN A CA 1
ATOM 1463 C C . GLN A 1 180 ? -12.566 -0.505 5.943 1.00 88.19 180 GLN A C 1
ATOM 1465 O O . GLN A 1 180 ? -12.760 -1.655 5.564 1.00 88.19 180 GLN A O 1
ATOM 1470 N N . GLU A 1 181 ? -11.777 0.315 5.272 1.00 90.75 181 GLU A N 1
ATOM 1471 C CA . GLU A 1 181 ? -11.038 -0.014 4.068 1.00 90.75 181 GLU A CA 1
ATOM 1472 C C . GLU A 1 181 ? -9.539 0.044 4.329 1.00 90.75 181 GLU A C 1
ATOM 1474 O O . GLU A 1 181 ? -9.032 0.866 5.095 1.00 90.75 181 GLU A O 1
ATOM 1479 N N . VAL A 1 182 ? -8.812 -0.858 3.680 1.00 90.25 182 VAL A N 1
ATOM 1480 C CA . VAL A 1 182 ? -7.359 -0.938 3.773 1.00 90.25 182 VAL A CA 1
ATOM 1481 C C . VAL A 1 182 ? -6.770 -1.092 2.382 1.00 90.25 182 VAL A C 1
ATOM 1483 O O . VAL A 1 182 ? -7.175 -1.971 1.617 1.00 90.25 182 VAL A O 1
ATOM 1486 N N . PHE A 1 183 ? -5.780 -0.253 2.083 1.00 91.56 183 PHE A N 1
ATOM 1487 C CA . PHE A 1 183 ? -5.072 -0.224 0.809 1.00 91.56 183 PHE A CA 1
ATOM 1488 C C . PHE A 1 183 ? -3.587 -0.492 1.023 1.00 91.56 183 PHE A C 1
ATOM 1490 O O . PHE A 1 183 ? -2.947 0.115 1.884 1.00 91.56 183 PHE A O 1
ATOM 1497 N N . ILE A 1 184 ? -3.034 -1.381 0.203 1.00 90.44 184 ILE A N 1
ATOM 1498 C CA . ILE A 1 184 ? -1.608 -1.693 0.178 1.00 90.44 184 ILE A CA 1
ATOM 1499 C C . ILE A 1 184 ? -1.098 -1.584 -1.251 1.00 90.44 184 ILE A C 1
ATOM 1501 O O . ILE A 1 184 ? -1.723 -2.103 -2.176 1.00 90.44 184 ILE A O 1
ATOM 1505 N N . VAL A 1 185 ? 0.054 -0.942 -1.411 1.00 91.00 185 VAL A N 1
ATOM 1506 C CA . VAL A 1 185 ? 0.789 -0.846 -2.675 1.00 91.00 185 VAL A CA 1
ATOM 1507 C C . VAL A 1 185 ? 2.178 -1.446 -2.473 1.00 91.00 185 VAL A C 1
ATOM 1509 O O . VAL A 1 185 ? 2.834 -1.180 -1.468 1.00 91.00 185 VAL A O 1
ATOM 1512 N N . GLY A 1 186 ? 2.641 -2.265 -3.412 1.00 87.88 186 GLY A N 1
ATOM 1513 C CA . GLY A 1 186 ? 3.987 -2.830 -3.339 1.00 87.88 186 GLY A CA 1
ATOM 1514 C C . GLY A 1 186 ? 4.386 -3.603 -4.589 1.00 87.88 186 GLY A C 1
ATOM 1515 O O . GLY A 1 186 ? 3.578 -3.776 -5.499 1.00 87.88 186 GLY A O 1
ATOM 1516 N N . PHE A 1 187 ? 5.632 -4.081 -4.608 1.00 81.94 187 PHE A N 1
ATOM 1517 C CA . PHE A 1 187 ? 6.235 -4.751 -5.764 1.00 81.94 187 PHE A CA 1
ATOM 1518 C C . PHE A 1 187 ? 6.450 -6.261 -5.561 1.00 81.94 187 PHE A C 1
ATOM 1520 O O . PHE A 1 187 ? 7.179 -6.685 -4.655 1.00 81.94 187 PHE A O 1
ATOM 1527 N N . HIS A 1 188 ? 5.915 -7.076 -6.476 1.00 79.00 188 HIS A N 1
ATOM 1528 C CA . HIS A 1 188 ? 6.337 -8.463 -6.681 1.00 79.00 188 HIS A CA 1
ATOM 1529 C C . HIS A 1 188 ? 7.231 -8.564 -7.888 1.00 79.00 188 HIS A C 1
ATOM 1531 O O . HIS A 1 188 ? 6.760 -8.486 -9.022 1.00 79.00 188 HIS A O 1
ATOM 1537 N N . ARG A 1 189 ? 8.521 -8.829 -7.655 1.00 76.94 189 ARG A N 1
ATOM 1538 C CA . ARG A 1 189 ? 9.486 -8.887 -8.757 1.00 76.94 189 ARG A CA 1
ATOM 1539 C C . ARG A 1 189 ? 9.361 -7.564 -9.562 1.00 76.94 189 ARG A C 1
ATOM 1541 O O . ARG A 1 189 ? 9.298 -6.542 -8.879 1.00 76.94 189 ARG A O 1
ATOM 1548 N N . PRO A 1 190 ? 9.281 -7.504 -10.911 1.00 78.94 190 PRO A N 1
ATOM 1549 C CA . PRO A 1 190 ? 9.138 -6.216 -11.592 1.00 78.94 190 PRO A CA 1
ATOM 1550 C C . PRO A 1 190 ? 7.714 -5.633 -11.562 1.00 78.94 190 PRO A C 1
ATOM 1552 O O . PRO A 1 190 ? 7.487 -4.553 -12.097 1.00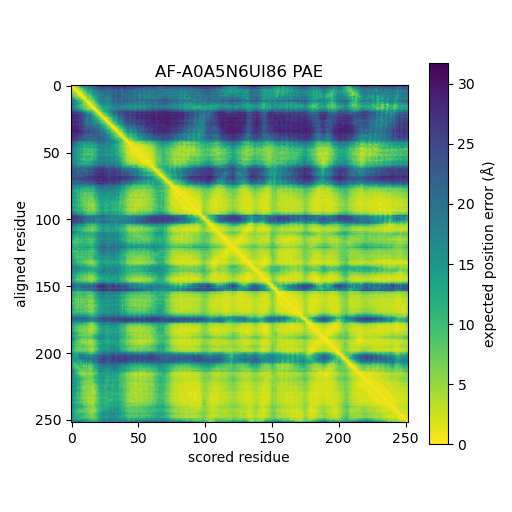 78.94 190 PRO A O 1
ATOM 1555 N N . TYR A 1 191 ? 6.739 -6.327 -10.971 1.00 85.25 191 TYR A N 1
ATOM 1556 C CA . TYR A 1 191 ? 5.334 -5.944 -11.061 1.00 85.25 191 TYR A CA 1
ATOM 1557 C C . TYR A 1 191 ? 4.901 -5.135 -9.840 1.00 85.25 191 TYR A C 1
ATOM 1559 O O . TYR A 1 191 ? 4.994 -5.606 -8.704 1.00 85.25 191 TYR A O 1
ATOM 1567 N N . LEU A 1 192 ? 4.379 -3.930 -10.064 1.00 88.19 192 LEU A N 1
ATOM 1568 C CA . LEU A 1 192 ? 3.642 -3.179 -9.056 1.00 88.19 192 LEU A CA 1
ATOM 1569 C C . LEU A 1 192 ? 2.250 -3.778 -8.908 1.00 88.19 192 LEU A C 1
ATOM 1571 O O . LEU A 1 192 ? 1.567 -4.066 -9.886 1.00 88.19 192 LEU A O 1
ATOM 1575 N N . HIS A 1 193 ? 1.775 -3.885 -7.684 1.00 87.62 193 HIS A N 1
ATOM 1576 C CA . HIS A 1 193 ? 0.425 -4.331 -7.421 1.00 87.62 193 HIS A CA 1
ATOM 1577 C C . HIS A 1 193 ? -0.233 -3.491 -6.335 1.00 87.62 193 HIS A C 1
ATOM 1579 O O . HIS A 1 193 ? 0.408 -2.922 -5.446 1.00 87.62 193 HIS A O 1
ATOM 1585 N N . ILE A 1 194 ? -1.558 -3.482 -6.397 1.00 88.06 194 ILE A N 1
ATOM 1586 C CA . ILE A 1 194 ? -2.430 -2.784 -5.472 1.00 88.06 194 ILE A CA 1
ATOM 1587 C C . ILE A 1 194 ? -3.364 -3.830 -4.873 1.00 88.06 194 ILE A C 1
ATOM 1589 O O . ILE A 1 194 ? -3.951 -4.652 -5.581 1.00 88.06 194 ILE A O 1
ATOM 1593 N N . THR A 1 195 ? -3.487 -3.805 -3.553 1.00 87.00 195 THR A N 1
ATOM 1594 C CA . THR A 1 195 ? -4.395 -4.671 -2.806 1.00 87.00 195 THR A CA 1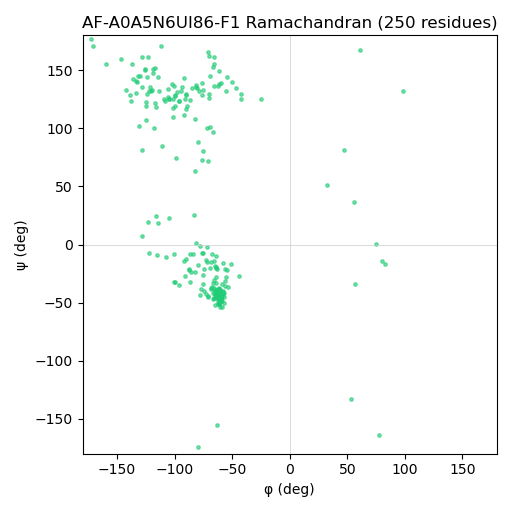
ATOM 1595 C C . THR A 1 195 ? -5.361 -3.794 -2.035 1.00 87.00 195 THR A C 1
ATOM 1597 O O . THR A 1 195 ? -4.948 -2.860 -1.349 1.00 87.00 195 THR A O 1
ATOM 1600 N N . HIS A 1 196 ? -6.643 -4.118 -2.129 1.00 86.81 196 HIS A N 1
ATOM 1601 C CA . HIS A 1 196 ? -7.708 -3.455 -1.389 1.00 86.81 196 HIS A CA 1
ATOM 1602 C C . HIS A 1 196 ? -8.490 -4.484 -0.594 1.00 86.81 196 HIS A C 1
ATOM 1604 O O . HIS A 1 196 ? -8.721 -5.610 -1.051 1.00 86.81 196 HIS A O 1
ATOM 1610 N N . ARG A 1 197 ? -8.920 -4.079 0.597 1.00 85.00 197 ARG A N 1
ATOM 1611 C CA . ARG A 1 197 ? -9.886 -4.841 1.363 1.00 85.00 197 ARG A CA 1
ATOM 1612 C C . ARG A 1 197 ? -10.863 -3.943 2.097 1.00 85.00 197 ARG A C 1
ATOM 1614 O O . ARG A 1 197 ? -10.455 -3.042 2.817 1.00 85.00 197 ARG A O 1
ATOM 1621 N N . TYR A 1 198 ? -12.133 -4.300 1.961 1.00 85.62 198 TYR A N 1
ATOM 1622 C CA . TYR A 1 198 ? -13.242 -3.797 2.753 1.00 85.62 198 TYR A CA 1
ATOM 1623 C C . TYR A 1 198 ? -13.516 -4.738 3.936 1.00 85.62 198 TYR A C 1
ATOM 1625 O O . TYR A 1 198 ? -13.593 -5.959 3.761 1.00 85.62 198 TYR A O 1
ATOM 1633 N N . PHE A 1 199 ? -13.649 -4.170 5.126 1.00 83.12 199 PHE A N 1
ATOM 1634 C CA . PHE A 1 199 ? -13.954 -4.822 6.391 1.00 83.12 199 PHE A CA 1
ATOM 1635 C C . PHE A 1 199 ? -15.281 -4.256 6.897 1.00 83.12 199 PHE A C 1
ATOM 1637 O O . PHE A 1 199 ? -15.283 -3.145 7.421 1.00 83.12 199 PHE A O 1
ATOM 1644 N N . PRO A 1 200 ? -16.401 -4.973 6.710 1.00 81.38 200 PRO A N 1
ATOM 1645 C CA . PRO A 1 200 ? -17.677 -4.514 7.227 1.00 81.38 200 PRO A CA 1
ATOM 1646 C C . PRO A 1 200 ? -17.698 -4.523 8.757 1.00 81.38 200 PRO A C 1
ATOM 1648 O O . PRO A 1 200 ? -17.022 -5.346 9.389 1.00 81.38 200 PRO A O 1
ATOM 1651 N N . GLU A 1 201 ? -18.523 -3.653 9.331 1.00 77.12 201 GLU A N 1
ATOM 1652 C CA . GLU A 1 201 ? -18.867 -3.665 10.752 1.00 77.12 201 GLU A CA 1
ATOM 1653 C C . GLU A 1 201 ? -19.228 -5.090 11.218 1.00 77.12 201 GLU A C 1
ATOM 1655 O O . GLU A 1 201 ? -19.937 -5.846 10.547 1.00 77.12 201 GLU A O 1
ATOM 1660 N N . GLY A 1 202 ? -18.683 -5.494 12.369 1.00 65.06 202 GLY A N 1
ATOM 1661 C CA . GLY A 1 202 ? -19.004 -6.773 13.011 1.00 65.06 202 GLY A CA 1
ATOM 1662 C C . GLY A 1 202 ? -18.403 -8.038 12.375 1.00 65.06 202 GLY A C 1
ATOM 1663 O O . GLY A 1 202 ? -18.618 -9.130 12.901 1.00 65.06 202 GLY A O 1
ATOM 1664 N N . LEU A 1 203 ? -17.619 -7.942 11.291 1.00 61.56 203 LEU A N 1
ATOM 1665 C CA . LEU A 1 203 ? -17.122 -9.110 10.543 1.00 61.56 203 LEU A CA 1
ATOM 1666 C C . LEU A 1 203 ? -15.599 -9.089 10.330 1.00 61.56 203 LEU A C 1
ATOM 1668 O O . LEU A 1 203 ? -15.085 -8.823 9.244 1.00 61.56 203 LEU A O 1
ATOM 1672 N N . ILE A 1 204 ? -14.854 -9.512 11.357 1.00 58.84 204 ILE A N 1
ATOM 1673 C CA . ILE A 1 204 ? -13.469 -9.990 11.197 1.00 58.84 204 ILE A CA 1
ATOM 1674 C C . ILE A 1 204 ? -13.500 -11.526 11.168 1.00 58.84 204 ILE A C 1
ATOM 1676 O O . ILE A 1 204 ? -13.185 -12.209 12.143 1.00 58.84 204 ILE A O 1
ATOM 1680 N N . THR A 1 205 ? -13.952 -12.101 10.050 1.00 53.50 205 THR A N 1
ATOM 1681 C CA . THR A 1 205 ? -13.995 -13.564 9.880 1.00 53.50 205 THR A CA 1
ATOM 1682 C C . THR A 1 205 ? -12.600 -14.162 9.767 1.00 53.50 205 THR A C 1
ATOM 1684 O O . THR A 1 205 ? -11.738 -13.596 9.107 1.00 53.50 205 THR A O 1
ATOM 1687 N N . ARG A 1 206 ? -12.401 -15.371 10.309 1.00 51.84 206 ARG A N 1
ATOM 1688 C CA . ARG A 1 206 ? -11.121 -16.111 10.300 1.00 51.84 206 ARG A CA 1
ATOM 1689 C C . ARG A 1 206 ? -10.608 -16.528 8.905 1.00 51.84 206 ARG A C 1
ATOM 1691 O O . ARG A 1 206 ? -9.468 -16.972 8.806 1.00 51.84 206 ARG A O 1
ATOM 1698 N N . ALA A 1 207 ? -11.410 -16.384 7.847 1.00 51.34 207 ALA A N 1
ATOM 1699 C CA . ALA A 1 207 ? -11.026 -16.668 6.463 1.00 51.34 207 ALA A CA 1
ATOM 1700 C C . ALA A 1 207 ? -10.811 -15.364 5.679 1.00 51.34 207 ALA A C 1
ATOM 1702 O O . ALA A 1 207 ? -11.672 -14.481 5.650 1.00 51.34 207 ALA A O 1
ATOM 1703 N N . PHE A 1 208 ? -9.645 -15.235 5.040 1.00 61.91 208 PHE A N 1
ATOM 1704 C CA . PHE A 1 208 ? -9.210 -14.001 4.394 1.00 61.91 208 PHE A CA 1
ATOM 1705 C C . PHE A 1 208 ? -8.867 -14.275 2.926 1.00 61.91 208 PHE A C 1
ATOM 1707 O O . PHE A 1 208 ? -7.834 -14.862 2.616 1.00 61.91 208 PHE A O 1
ATOM 1714 N N . SER A 1 209 ? -9.722 -13.814 2.010 1.00 62.66 209 SER A N 1
ATOM 1715 C CA . SER A 1 209 ? -9.374 -13.737 0.588 1.00 62.66 209 SER A CA 1
ATOM 1716 C C . SER A 1 209 ? -8.725 -12.386 0.301 1.00 62.66 209 SER A C 1
ATOM 1718 O O . SER A 1 209 ? -9.362 -11.348 0.508 1.00 62.66 209 SER A O 1
ATOM 1720 N N . LEU A 1 210 ? -7.481 -12.385 -0.166 1.00 69.38 210 LEU A N 1
ATOM 1721 C CA . LEU A 1 210 ? -6.816 -11.177 -0.644 1.00 69.38 210 LEU A CA 1
ATOM 1722 C C . LEU A 1 210 ? -7.089 -11.022 -2.143 1.00 69.38 210 LEU A C 1
ATOM 1724 O O . LEU A 1 210 ? -6.918 -11.955 -2.931 1.00 69.38 210 LEU A O 1
ATOM 1728 N N . LYS A 1 211 ? -7.561 -9.839 -2.528 1.00 72.88 211 LYS A N 1
ATOM 1729 C CA . LYS A 1 211 ? -7.850 -9.486 -3.917 1.00 72.88 211 LYS A CA 1
ATOM 1730 C C . LYS A 1 211 ? -6.748 -8.568 -4.415 1.00 72.88 211 LYS A C 1
ATOM 1732 O O . LYS A 1 211 ? -6.497 -7.534 -3.801 1.00 72.88 211 LYS A O 1
ATOM 1737 N N . PHE A 1 212 ? -6.124 -8.951 -5.520 1.00 73.31 212 PHE A N 1
ATOM 1738 C CA . PHE A 1 212 ? -4.978 -8.245 -6.081 1.00 73.31 212 PHE A CA 1
ATOM 1739 C C . PHE A 1 212 ? -5.299 -7.725 -7.475 1.00 73.31 212 PHE A C 1
ATOM 1741 O O . PHE A 1 212 ? -6.070 -8.344 -8.218 1.00 73.31 212 PHE A O 1
ATOM 1748 N N . THR A 1 213 ? -4.658 -6.622 -7.850 1.00 79.12 213 THR A N 1
ATOM 1749 C CA . THR A 1 213 ? -4.518 -6.275 -9.265 1.00 79.12 213 THR A CA 1
ATOM 1750 C C . THR A 1 213 ? -3.644 -7.313 -9.990 1.00 79.12 213 THR A C 1
ATOM 1752 O O . THR A 1 213 ? -2.806 -7.951 -9.340 1.00 79.12 213 THR A O 1
ATOM 1755 N N . PRO A 1 214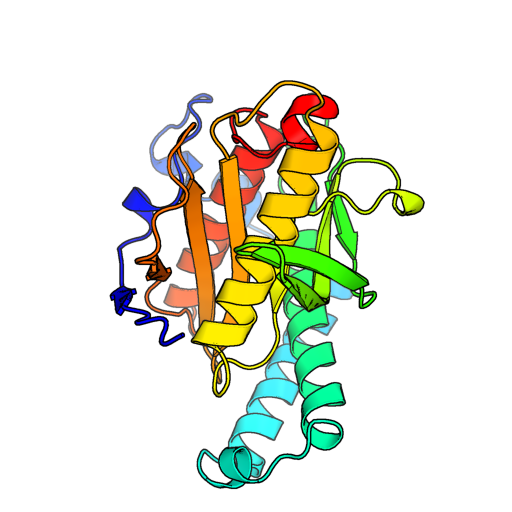 ? -3.790 -7.470 -11.322 1.00 76.12 214 PRO A N 1
ATOM 1756 C CA . PRO A 1 214 ? -3.021 -8.435 -12.124 1.00 76.12 214 PRO A CA 1
ATOM 1757 C C . PRO A 1 214 ? -1.493 -8.286 -12.011 1.00 76.12 214 PRO A C 1
ATOM 1759 O O . PRO A 1 214 ? -0.774 -9.255 -12.223 1.00 76.12 214 PRO A O 1
ATOM 1762 N N . GLY A 1 215 ? -1.023 -7.108 -11.592 1.00 85.56 215 GLY A N 1
ATOM 1763 C CA . GLY A 1 215 ? 0.389 -6.738 -11.554 1.00 85.56 215 GLY A CA 1
ATOM 1764 C C . GLY A 1 215 ? 0.727 -5.911 -12.782 1.00 85.56 215 GLY A C 1
ATOM 1765 O O . GLY A 1 215 ? 0.344 -6.289 -13.879 1.00 85.56 215 GLY A O 1
ATOM 1766 N N . TYR A 1 216 ? 1.405 -4.784 -12.585 1.00 86.94 216 TYR A N 1
ATOM 1767 C CA . TYR A 1 216 ? 1.784 -3.854 -13.648 1.00 86.94 216 TYR A CA 1
ATOM 1768 C C . TYR A 1 216 ? 3.295 -3.798 -13.735 1.00 86.94 216 TYR A C 1
ATOM 1770 O O . TYR A 1 216 ? 3.960 -3.401 -12.776 1.00 86.94 216 TYR A O 1
ATOM 1778 N N . ASN A 1 217 ? 3.848 -4.184 -14.871 1.00 88.56 217 ASN A N 1
ATOM 1779 C CA . ASN A 1 217 ? 5.250 -3.969 -15.152 1.00 88.56 217 ASN A CA 1
ATOM 1780 C C . ASN A 1 217 ? 5.430 -2.538 -15.662 1.00 88.56 217 ASN A C 1
ATOM 1782 O O . ASN A 1 217 ? 5.075 -2.202 -16.788 1.00 88.56 217 ASN A O 1
ATOM 1786 N N . LEU A 1 218 ? 6.015 -1.695 -14.815 1.00 86.81 218 LEU A N 1
ATOM 1787 C CA . LEU A 1 218 ? 6.148 -0.261 -15.070 1.00 86.81 218 LEU A CA 1
ATOM 1788 C C . LEU A 1 218 ? 7.095 0.075 -16.236 1.00 86.81 218 LEU A C 1
ATOM 1790 O O . LEU A 1 218 ? 7.158 1.233 -16.638 1.00 86.81 218 LEU A O 1
ATOM 1794 N N . CYS A 1 219 ? 7.811 -0.911 -16.786 1.00 83.69 219 CYS A N 1
ATOM 1795 C CA . CYS A 1 219 ? 8.602 -0.758 -18.006 1.00 83.69 219 CYS A CA 1
ATOM 1796 C C . CYS A 1 219 ? 7.764 -0.837 -19.292 1.00 83.69 219 CYS A C 1
ATOM 1798 O O . CYS A 1 219 ? 8.249 -0.417 -20.342 1.00 83.69 219 CYS A O 1
ATOM 1800 N N . PHE A 1 220 ? 6.536 -1.365 -19.239 1.00 83.06 220 PHE A N 1
ATOM 1801 C CA . PHE A 1 220 ? 5.628 -1.377 -20.387 1.00 83.06 220 PHE A CA 1
ATOM 1802 C C . PHE A 1 220 ? 4.711 -0.160 -20.361 1.00 83.06 220 PHE A C 1
ATOM 1804 O O . PHE A 1 220 ? 4.154 0.207 -19.327 1.00 83.06 220 PHE A O 1
ATOM 1811 N N . LYS A 1 221 ? 4.545 0.475 -21.523 1.00 81.00 221 LYS A N 1
ATOM 1812 C CA . LYS A 1 221 ? 3.769 1.711 -21.660 1.00 81.00 221 LYS A CA 1
ATOM 1813 C C . LYS A 1 221 ? 2.298 1.493 -21.309 1.00 81.00 221 LYS A C 1
ATOM 1815 O O . LYS A 1 221 ? 1.683 2.361 -20.698 1.00 81.00 221 LYS A O 1
ATOM 1820 N N . GLU A 1 222 ? 1.740 0.358 -21.703 1.00 84.44 222 GLU A N 1
ATOM 1821 C CA . GLU A 1 222 ? 0.342 -0.003 -21.481 1.00 84.44 222 GLU A CA 1
ATOM 1822 C C . GLU A 1 222 ? 0.064 -0.148 -19.979 1.00 84.44 222 GLU A C 1
ATOM 1824 O O . GLU A 1 222 ? -0.793 0.554 -19.440 1.00 84.44 222 GLU A O 1
ATOM 1829 N N . ASP A 1 223 ? 0.878 -0.955 -19.295 1.00 85.06 223 ASP A N 1
ATOM 1830 C CA . ASP A 1 223 ? 0.837 -1.149 -17.843 1.00 85.06 223 ASP A CA 1
ATOM 1831 C C . ASP A 1 223 ? 1.090 0.162 -17.087 1.00 85.06 223 ASP A C 1
ATOM 1833 O O . ASP A 1 223 ? 0.436 0.438 -16.080 1.00 85.06 223 ASP A O 1
ATOM 1837 N N . TRP A 1 224 ? 2.008 0.999 -17.579 1.00 84.75 224 TRP A N 1
ATOM 1838 C CA . TRP A 1 224 ? 2.267 2.329 -17.033 1.00 84.75 224 TRP A CA 1
ATOM 1839 C C . TRP A 1 224 ? 1.032 3.231 -17.113 1.00 84.75 224 TRP A C 1
ATOM 1841 O O . TRP A 1 224 ? 0.624 3.827 -16.118 1.00 84.75 224 TRP A O 1
ATOM 1851 N N . LEU A 1 225 ? 0.400 3.340 -18.281 1.00 82.69 225 LEU A N 1
ATOM 1852 C CA . LEU A 1 225 ? -0.792 4.174 -18.440 1.00 82.69 225 LEU A CA 1
ATOM 1853 C C . LEU A 1 225 ? -1.943 3.667 -17.569 1.00 82.69 225 LEU A C 1
ATOM 1855 O O . LEU A 1 225 ? -2.604 4.464 -16.897 1.00 82.69 225 LEU A O 1
ATOM 1859 N N . GLU A 1 226 ? -2.150 2.351 -17.533 1.00 85.00 226 GLU A N 1
ATOM 1860 C CA . GLU A 1 226 ? -3.182 1.734 -16.708 1.00 85.00 226 GLU A CA 1
ATOM 1861 C C . GLU A 1 226 ? -2.933 2.009 -15.222 1.00 85.00 226 GLU A C 1
ATOM 1863 O O . GLU A 1 226 ? -3.823 2.518 -14.532 1.00 85.00 226 GLU A O 1
ATOM 1868 N N . VAL A 1 227 ? -1.715 1.768 -14.727 1.00 87.06 227 VAL A N 1
ATOM 1869 C CA . VAL A 1 227 ? -1.391 1.923 -13.305 1.00 87.06 227 VAL A CA 1
ATOM 1870 C C . VAL A 1 227 ? -1.474 3.372 -12.834 1.00 87.06 227 VAL A C 1
ATOM 1872 O O . VAL A 1 227 ? -1.993 3.626 -11.745 1.00 87.06 227 VAL A O 1
ATOM 1875 N N . ILE A 1 228 ? -1.064 4.340 -13.660 1.00 86.81 228 ILE A N 1
ATOM 1876 C CA . ILE A 1 228 ? -1.207 5.766 -13.347 1.00 86.81 228 ILE A CA 1
ATOM 1877 C C . ILE A 1 228 ? -2.688 6.136 -13.243 1.00 86.81 228 ILE A C 1
ATOM 1879 O O . ILE A 1 228 ? -3.070 6.834 -12.300 1.00 86.81 228 ILE A O 1
ATOM 1883 N N . CYS A 1 229 ? -3.541 5.627 -14.137 1.00 84.06 229 CYS A N 1
ATOM 1884 C CA . CYS A 1 229 ? -4.987 5.837 -14.046 1.00 84.06 229 CYS A CA 1
ATOM 1885 C C . CYS A 1 229 ? -5.566 5.232 -12.756 1.00 84.06 229 CYS A C 1
ATOM 1887 O O . CYS A 1 229 ? -6.354 5.884 -12.064 1.00 84.06 229 CYS A O 1
ATOM 1889 N N . VAL A 1 230 ? -5.155 4.014 -12.382 1.00 86.38 230 VAL A N 1
ATOM 1890 C CA . VAL A 1 230 ? -5.621 3.353 -11.149 1.00 86.38 230 VAL A CA 1
ATOM 1891 C C . VAL A 1 230 ? -5.233 4.139 -9.903 1.00 86.38 230 VAL A C 1
ATOM 1893 O O . VAL A 1 230 ? -6.077 4.414 -9.050 1.00 86.38 230 VAL A O 1
ATOM 1896 N N . LEU A 1 231 ? -3.956 4.496 -9.786 1.00 89.56 231 LEU A N 1
ATOM 1897 C CA . LEU A 1 231 ? -3.423 5.200 -8.624 1.00 89.56 231 LEU A CA 1
ATOM 1898 C C . LEU A 1 231 ? -3.987 6.620 -8.522 1.00 89.56 231 LEU A C 1
ATOM 1900 O O . LEU A 1 231 ? -4.312 7.070 -7.424 1.00 89.56 231 LEU A O 1
ATOM 1904 N N . SER A 1 232 ? -4.198 7.290 -9.658 1.00 87.56 232 SER A N 1
ATOM 1905 C CA . SER A 1 232 ? -4.896 8.579 -9.706 1.00 87.56 232 SER A CA 1
ATOM 1906 C C . SER A 1 232 ? -6.316 8.453 -9.165 1.00 87.56 232 SER A C 1
ATOM 1908 O O . SER A 1 232 ? -6.723 9.240 -8.314 1.00 87.56 232 SER A O 1
ATOM 1910 N N . ARG A 1 233 ? -7.064 7.429 -9.594 1.00 86.06 233 ARG A N 1
ATOM 1911 C CA . ARG A 1 233 ? -8.419 7.157 -9.090 1.00 86.06 233 ARG A CA 1
ATOM 1912 C C . ARG A 1 233 ? -8.435 6.836 -7.598 1.00 86.06 233 ARG A C 1
ATOM 1914 O O . ARG A 1 233 ? -9.297 7.348 -6.891 1.00 86.06 233 ARG A O 1
ATOM 1921 N N . LEU A 1 234 ? -7.481 6.042 -7.110 1.00 89.06 234 LEU A N 1
ATOM 1922 C CA . LEU A 1 234 ? -7.331 5.756 -5.680 1.00 89.06 234 LEU A CA 1
ATOM 1923 C C . LEU A 1 234 ? -7.113 7.037 -4.872 1.00 89.06 234 LEU A C 1
ATOM 1925 O O . LEU A 1 234 ? -7.788 7.265 -3.872 1.00 89.06 234 LEU A O 1
ATOM 1929 N N . LEU A 1 235 ? -6.188 7.888 -5.317 1.00 88.31 235 LEU A N 1
ATOM 1930 C CA . LEU A 1 235 ? -5.897 9.148 -4.644 1.00 88.31 235 LEU A CA 1
ATOM 1931 C C . LEU A 1 235 ? -7.102 10.087 -4.673 1.00 88.31 235 LEU A C 1
ATOM 1933 O O . LEU A 1 235 ? -7.452 10.627 -3.630 1.00 88.31 235 LEU A O 1
ATOM 1937 N N . ARG A 1 236 ? -7.802 10.217 -5.808 1.00 86.44 236 ARG A N 1
ATOM 1938 C CA . ARG A 1 236 ? -9.066 10.970 -5.875 1.00 86.44 236 ARG A CA 1
ATOM 1939 C C . ARG A 1 236 ? -10.108 10.415 -4.905 1.00 86.44 236 ARG A C 1
ATOM 1941 O O . ARG A 1 236 ? -10.779 11.198 -4.242 1.00 86.44 236 ARG A O 1
ATOM 1948 N N . TYR A 1 237 ? -10.218 9.090 -4.776 1.00 86.88 237 TYR A N 1
ATOM 1949 C CA . TYR A 1 237 ? -11.135 8.467 -3.821 1.00 86.88 237 TYR A CA 1
ATOM 1950 C C . TYR A 1 237 ? -10.824 8.852 -2.378 1.00 86.88 237 TYR A C 1
ATOM 1952 O O . TYR A 1 237 ? -11.717 9.284 -1.650 1.00 86.88 237 TYR A O 1
ATOM 1960 N N . ILE A 1 238 ? -9.552 8.796 -1.997 1.00 87.62 238 ILE A N 1
ATOM 1961 C CA . ILE A 1 238 ? -9.113 9.169 -0.653 1.00 87.62 238 ILE A CA 1
ATOM 1962 C C . ILE A 1 238 ? -9.302 10.668 -0.401 1.00 87.62 238 ILE A C 1
ATOM 1964 O O . ILE A 1 238 ? -9.874 11.045 0.618 1.00 87.62 238 ILE A O 1
ATOM 1968 N N . ILE A 1 239 ? -8.879 11.520 -1.336 1.00 85.00 239 ILE A N 1
ATOM 1969 C CA . ILE A 1 239 ? -8.983 12.981 -1.212 1.00 85.00 239 ILE A CA 1
ATOM 1970 C C . ILE A 1 239 ? -10.450 13.432 -1.194 1.00 85.00 239 ILE A C 1
ATOM 1972 O O . ILE A 1 239 ? -10.776 14.407 -0.530 1.00 85.00 239 ILE A O 1
ATOM 1976 N N . SER A 1 240 ? -11.354 12.706 -1.859 1.00 84.00 240 SER A N 1
ATOM 1977 C CA . SER A 1 240 ? -12.795 12.992 -1.797 1.00 84.00 240 SER A CA 1
ATOM 1978 C C . SER A 1 240 ? -13.409 12.765 -0.420 1.00 84.00 240 SER A C 1
ATOM 1980 O O . SER A 1 240 ? -14.572 13.109 -0.217 1.00 84.00 240 SER A O 1
ATOM 1982 N N . GLY A 1 241 ? -12.692 12.081 0.477 1.00 83.56 241 GLY A N 1
ATOM 1983 C CA . GLY A 1 241 ? -13.191 11.787 1.805 1.00 83.56 241 GLY A CA 1
ATOM 1984 C C . GLY A 1 241 ? -14.160 10.618 1.922 1.00 83.56 241 GLY A C 1
ATOM 1985 O O . GLY A 1 241 ? -14.396 10.102 3.007 1.00 83.56 241 GLY A O 1
ATOM 1986 N N . LYS A 1 242 ? -14.705 10.144 0.802 1.00 85.31 242 LYS A N 1
ATOM 1987 C CA . LYS A 1 242 ? -15.701 9.061 0.774 1.00 85.31 242 LYS A CA 1
ATOM 1988 C C . LYS A 1 242 ? -15.118 7.684 1.106 1.00 85.31 242 LYS A C 1
ATOM 1990 O O . LYS A 1 242 ? -15.845 6.690 1.090 1.00 85.31 242 LYS A O 1
ATOM 1995 N N . VAL A 1 243 ? -13.808 7.607 1.328 1.00 88.50 243 VAL A N 1
ATOM 1996 C CA . VAL A 1 243 ? -13.118 6.379 1.704 1.00 88.50 243 VAL A CA 1
ATOM 1997 C C . VAL A 1 243 ? -13.392 6.048 3.167 1.00 88.50 243 VAL A C 1
ATOM 1999 O O . VAL A 1 243 ? -13.256 6.903 4.043 1.00 88.50 243 VAL A O 1
ATOM 2002 N N . LYS A 1 244 ? -13.734 4.790 3.455 1.00 89.94 244 LYS A N 1
ATOM 2003 C CA . LYS A 1 244 ? -13.971 4.349 4.835 1.00 89.94 244 LYS A CA 1
ATOM 2004 C C . LYS A 1 244 ? -12.660 4.013 5.536 1.00 89.94 244 LYS A C 1
ATOM 2006 O O . LYS A 1 244 ? -12.378 2.868 5.847 1.00 89.94 244 LYS A O 1
ATOM 2011 N N . VAL A 1 245 ? -11.790 4.996 5.713 1.00 89.31 245 VAL A N 1
ATOM 2012 C CA . VAL A 1 245 ? -10.516 4.828 6.422 1.00 89.31 245 VAL A CA 1
ATOM 2013 C C . VAL A 1 245 ? -10.552 5.715 7.653 1.00 89.31 245 VAL A C 1
ATOM 2015 O O . VAL A 1 245 ? -10.650 6.929 7.507 1.00 89.31 245 VAL A O 1
ATOM 2018 N N . GLY A 1 246 ? -10.396 5.139 8.847 1.00 86.38 246 GLY A N 1
ATOM 2019 C CA . GLY A 1 246 ? -10.521 5.878 10.110 1.00 86.38 246 GLY A CA 1
ATOM 2020 C C . GLY A 1 246 ? -9.642 7.127 10.193 1.00 86.38 246 GLY A C 1
ATOM 2021 O O . GLY A 1 246 ? -10.071 8.170 10.676 1.00 86.38 246 GLY A O 1
ATOM 2022 N N . ALA A 1 247 ? -8.435 7.068 9.622 1.00 86.94 247 ALA A N 1
ATOM 2023 C CA . ALA A 1 247 ? -7.555 8.228 9.504 1.00 86.94 247 ALA A CA 1
ATOM 2024 C C . ALA A 1 247 ? -8.152 9.377 8.668 1.00 86.94 247 ALA A C 1
ATOM 2026 O O . ALA A 1 247 ? -7.932 10.535 9.001 1.00 86.94 247 ALA A O 1
ATOM 2027 N N . VAL A 1 248 ? -8.885 9.073 7.595 1.00 86.25 248 VAL A N 1
ATOM 2028 C CA . VAL A 1 248 ? -9.561 10.071 6.751 1.00 86.25 248 VAL A CA 1
ATOM 2029 C C . VAL A 1 248 ? -10.837 10.566 7.422 1.00 86.25 248 VAL A C 1
ATOM 2031 O O . VAL A 1 248 ? -11.052 11.769 7.466 1.00 86.25 248 VAL A O 1
ATOM 2034 N N . GLN A 1 249 ? -11.630 9.662 8.002 1.00 84.62 249 GLN A N 1
ATOM 2035 C CA . GLN A 1 249 ? -12.901 9.988 8.660 1.00 84.62 249 GLN A CA 1
ATOM 2036 C C . GLN A 1 249 ? -12.739 10.992 9.814 1.00 84.62 249 GLN A C 1
ATOM 2038 O O . GLN A 1 249 ? -13.617 11.817 10.022 1.00 84.62 249 GLN A O 1
ATOM 2043 N N . VAL A 1 250 ? -11.617 10.946 10.541 1.00 83.06 250 VAL A N 1
ATOM 2044 C CA . VAL A 1 250 ? -11.339 11.855 11.672 1.00 83.06 250 VAL A CA 1
ATOM 2045 C C . VAL A 1 250 ? -10.601 13.139 11.255 1.00 83.06 250 VAL A C 1
ATOM 2047 O O . VAL A 1 250 ? -10.503 14.075 12.041 1.00 83.06 250 VAL A O 1
ATOM 2050 N N . ASN A 1 251 ? -10.062 13.205 10.032 1.00 75.31 251 ASN A N 1
ATOM 2051 C CA . ASN A 1 251 ? -9.302 14.363 9.527 1.00 75.31 251 ASN A CA 1
ATOM 2052 C C . ASN A 1 251 ? -9.990 15.052 8.337 1.00 75.31 251 ASN A C 1
ATOM 2054 O O . ASN A 1 251 ? -9.316 15.687 7.518 1.00 75.31 251 ASN A O 1
ATOM 2058 N N . MET A 1 252 ? -11.306 14.891 8.239 1.00 70.50 252 MET A N 1
ATOM 2059 C CA . MET A 1 252 ? -12.174 15.642 7.340 1.00 70.50 252 MET A CA 1
ATOM 2060 C C . MET A 1 252 ? -13.033 16.640 8.095 1.00 70.50 252 MET A C 1
ATOM 2062 O O . MET A 1 252 ? -13.305 16.390 9.289 1.00 70.50 252 MET A O 1
#

Organism: Aspergillus tamarii (NCBI:txid41984)

Secondary structure (DSSP, 8-state):
-PPPEEEEE--GGGTS----SS--GGGSSS-TTTTTTPSPS-HHHHHHHHHHHHHHHHHHHHHHHHTTT--TTHHHHHHHHHHHHHHHHHHHHHHH-GGGTTTS--EEEE---EEEEEEETTEEEEEEESEEEEES-TTT-EEEEEEE--TTSHHHHHHHHHHHHHHHHHHHH-SSS--EEEEEEEEETTEEEEEEEEE-TT---S-EEEEE---EETTSHHHHHHHHHHHHHHHHHHHTS-S--HHHHT--